Protein 3ADE (pdb70)

CATH classification: 2.120.10.80

Nearest PDB structures (foldseek):
  7xot-assembly1_A  TM=9.977E-01  e=2.681E-49  Homo sapiens
  7xm3-assembly1_A  TM=9.978E-01  e=4.044E-48  Homo sapiens
  8ehv-assembly2_B  TM=9.998E-01  e=3.286E-47  Homo sapiens
  6v7o-assembly2_B  TM=9.729E-01  e=7.820E-31  Homo sapiens
  6v7o-assembly1_A  TM=9.656E-01  e=3.829E-31  Homo sapiens

InterPro domains:
  IPR000210 BTB/POZ domain [PF00651] (67-178)
  IPR000210 BTB/POZ domain [PS50097] (77-149)
  IPR000210 BTB/POZ domain [SM00225] (77-179)
  IPR006652 Kelch repeat type 1 [PF01344] (319-359)
  IPR006652 Kelch repeat type 1 [PF01344] (361-410)
  IPR006652 Kelch repeat type 1 [PF01344] (412-456)
  IPR006652 Kelch repeat type 1 [PF01344] (459-504)
  IPR006652 Kelch repeat type 1 [PF01344] (507-551)
  IPR006652 Kelch repeat type 1 [PF01344] (554-598)
  IPR006652 Kelch repeat type 1 [SM00612] (327-372)
  IPR006652 Kelch repeat type 1 [SM00612] (373-423)
  IPR006652 Kelch repeat type 1 [SM00612] (424-470)
  IPR006652 Kelch repeat type 1 [SM00612] (471-517)
  IPR006652 Kelch repeat type 1 [SM00612] (518-564)
  IPR006652 Kelch repeat type 1 [SM00612] (565-611)
  IPR011333 SKP1/BTB/POZ domain superfamily [G3DSA:3.30.710.10] (45-180)
  IPR011333 SKP1/BTB/POZ domain superfamily [SSF54695] (53-177)
  IPR011705 BTB/Kelch-associated [PF07707] (184-285)
  IPR011705 BTB/Kelch-associated [SM00875] (184-286)
  IPR015915 Kelch-type beta-propeller [G3DSA:2.120.10.80] (309-624)

Solvent-accessible surface area: 12117 Å² total; per-residue (Å²): 107,138,1,0,1,0,5,0,0,8,72,200,81,2,14,22,61,0,6,1,11,21,39,98,101,35,55,45,82,149,23,30,65,8,126,65,46,4,0,10,10,13,17,12,36,19,81,33,51,4,11,1,0,0,0,38,29,13,31,117,148,32,90,86,30,21,29,33,0,14,13,0,49,1,115,70,54,115,36,63,98,34,30,63,8,79,34,29,0,10,29,13,3,16,6,41,9,97,32,35,0,9,0,0,0,0,9,80,59,118,108,40,16,32,29,0,1,54,5,13,32,168,142,68,77,25,95,108,31,21,77,9,104,31,150,0,16,6,9,7,15,7,38,23,125,157,30,0,11,0,3,1,0,42,42,32,111,90,71,18,46,21,0,0,0,6,57,39,146,159,65,56,17,128,90,28,52,64,6,91,26,60,2,1,8,15,2,14,11,30,10,136,69,14,1,6,0,0,0,0,18,43,37,155,62,8,20,34,27,1,0,83,6,38,35,134,87,100,69,20,72,98,21,21,72,2,180,73,75,0,0,10,14,3,24,17,44,18,153,30,67,1,16,0,2,0,1,23,42,38,160,62,40,16,44,11,1,0,8,2,30,29,139,64,61,68,21,59,80,56,28,174,4,94,43,12,1,2,12,11,4,17,6,20,2,84,86,24,135,138,46,54,1,8,5,9,97

B-factor: mean 28.73, std 10.57, range [0.95, 89.23]

Secondary structure (DSSP, 8-state):
-EEEEEE--EESEE---EEEEETTTTEEEEEPPPSS--BS-EEEEETTEEEEE--B--BTTB--B---EEEEETTTTEEEE-PPPSS--BT-EEEEETTEEEEE--EETTEEP--EEEEETTTTEEEEEPPPSS--BS-EEEEETTEEEEEEEE-SSSEEEEEEEEEGGGTEEEE----SS--BS-EEEEETTEEEEE--B-SSSB---EEEEETTTTEEEE-PPPSS--BS-EEEE-SS-EEEEEEE-SSSEEEEEEEEETTTTEEEEEEE-SS--BS-EEEEEE---/--TTT---

Structure (mmCIF, N/CA/C/O backbone):
data_3ADE
#
_entry.id   3ADE
#
_cell.length_a   102.962
_cell.length_b   102.962
_cell.length_c   55.746
_cell.angle_alpha   90.00
_cell.angle_beta   90.00
_cell.angle_gamma   120.00
#
_symmetry.space_group_name_H-M   'P 61'
#
loop_
_entity.id
_entity.type
_entity.pdbx_description
1 polymer 'Kelch-like ECH-associated protein 1'
2 polymer Sequestosome-1
3 non-polymer 'SULFATE ION'
4 water water
#
loop_
_atom_site.group_PDB
_atom_site.id
_atom_site.type_symbol
_atom_site.label_atom_id
_atom_site.label_alt_id
_atom_site.label_comp_id
_atom_site.label_asym_id
_atom_site.label_entity_id
_atom_site.label_seq_id
_atom_site.pdbx_PDB_ins_code
_atom_site.Cartn_x
_atom_site.Cartn_y
_atom_site.Cartn_z
_atom_site.occupancy
_atom_site.B_iso_or_equiv
_atom_site.auth_seq_id
_atom_site.auth_comp_id
_atom_site.auth_asym_id
_atom_site.auth_atom_id
_atom_site.pdbx_PDB_model_num
ATOM 1 N N . GLY A 1 18 ? 28.606 37.183 21.378 1.00 43.57 325 GLY A N 1
ATOM 2 C CA . GLY A 1 18 ? 29.585 37.301 20.254 1.00 44.17 325 GLY A CA 1
ATOM 3 C C . GLY A 1 18 ? 29.765 35.996 19.492 1.00 43.79 325 GLY A C 1
ATOM 4 O O . GLY A 1 18 ? 30.145 34.976 20.074 1.00 44.02 325 GLY A O 1
ATOM 5 N N . ARG A 1 19 ? 29.483 36.018 18.191 1.00 41.98 326 ARG A N 1
ATOM 6 C CA . ARG A 1 19 ? 29.615 34.822 17.362 1.00 38.97 326 ARG A CA 1
ATOM 7 C C . ARG A 1 19 ? 30.908 34.854 16.570 1.00 35.51 326 ARG A C 1
ATOM 8 O O . ARG A 1 19 ? 31.654 35.823 16.620 1.00 35.94 326 ARG A O 1
ATOM 16 N N . LEU A 1 20 ? 31.169 33.783 15.834 1.00 31.87 327 LEU A N 1
ATOM 17 C CA . LEU A 1 20 ? 32.393 33.685 15.040 1.00 28.60 327 LEU A CA 1
ATOM 18 C C . LEU A 1 20 ? 32.189 33.169 13.620 1.00 25.26 327 LEU A C 1
ATOM 19 O O . LEU A 1 20 ? 31.148 32.607 13.287 1.00 22.47 327 LEU A O 1
ATOM 24 N N . ILE A 1 21 ? 33.187 33.394 12.777 1.00 23.17 328 ILE A N 1
ATOM 25 C CA . ILE A 1 21 ? 33.124 32.915 11.407 1.00 22.81 328 ILE A CA 1
ATOM 26 C C . ILE A 1 21 ? 34.011 31.679 11.338 1.00 23.33 328 ILE A C 1
ATOM 27 O O . ILE A 1 21 ? 35.226 31.773 11.544 1.00 22.21 328 ILE A O 1
ATOM 32 N N . TYR A 1 22 ? 33.395 30.523 11.089 1.00 24.51 329 TYR A N 1
ATOM 33 C CA . TYR A 1 22 ? 34.132 29.268 10.987 1.00 24.40 329 TYR A CA 1
ATOM 34 C C . TYR A 1 22 ? 34.411 28.912 9.545 1.00 23.80 329 TYR A C 1
ATOM 35 O O . TYR A 1 22 ? 33.546 29.070 8.668 1.00 23.40 329 TYR A O 1
ATOM 44 N N . THR A 1 23 ? 35.622 28.414 9.323 1.00 22.41 330 THR A N 1
ATOM 45 C CA . THR A 1 23 ? 36.057 28.014 8.003 1.00 21.97 330 THR A CA 1
ATOM 46 C C . THR A 1 23 ? 36.581 26.584 8.111 1.00 19.76 330 THR A C 1
ATOM 47 O O . THR A 1 23 ? 37.558 26.320 8.817 1.00 18.95 330 THR A O 1
ATOM 51 N N . ALA A 1 24 ? 35.933 25.664 7.401 1.00 18.80 331 ALA A N 1
ATOM 52 C CA . ALA A 1 24 ? 36.311 24.261 7.478 1.00 17.95 331 ALA A CA 1
ATOM 53 C C . ALA A 1 24 ? 36.865 23.742 6.164 1.00 19.15 331 ALA A C 1
ATOM 54 O O . ALA A 1 24 ? 36.347 24.056 5.095 1.00 18.52 331 ALA A O 1
ATOM 56 N N . GLY A 1 25 ? 37.937 22.954 6.252 1.00 18.92 332 GLY A N 1
ATOM 57 C CA . GLY A 1 25 ? 38.555 22.358 5.076 1.00 17.17 332 GLY A CA 1
ATOM 58 C C . GLY A 1 25 ? 39.127 23.338 4.075 1.00 17.84 332 GLY A C 1
ATOM 59 O O . GLY A 1 25 ? 39.628 24.404 4.435 1.00 17.15 332 GLY A O 1
ATOM 60 N N . GLY A 1 26 ? 39.061 22.970 2.803 1.00 18.98 333 GLY A N 1
ATOM 61 C CA . GLY A 1 26 ? 39.590 23.835 1.773 1.00 21.06 333 GLY A CA 1
ATOM 62 C C . GLY A 1 26 ? 40.684 23.161 0.966 1.00 23.77 333 GLY A C 1
ATOM 63 O O . GLY A 1 26 ? 40.997 21.980 1.155 1.00 22.27 333 GLY A O 1
ATOM 64 N N . TYR A 1 27 ? 41.294 23.920 0.069 1.00 25.84 334 TYR A N 1
ATOM 65 C CA . TYR A 1 27 ? 42.315 23.347 -0.777 1.00 29.16 334 TYR A CA 1
ATOM 66 C C . TYR A 1 27 ? 43.508 24.245 -1.044 1.00 31.75 334 TYR A C 1
ATOM 67 O O . TYR A 1 27 ? 43.392 25.400 -1.449 1.00 33.43 334 TYR A O 1
ATOM 76 N N . PHE A 1 28 ? 44.675 23.698 -0.784 1.00 32.11 335 PHE A N 1
ATOM 77 C CA . PHE A 1 28 ? 45.920 24.376 -1.078 1.00 32.87 335 PHE A CA 1
ATOM 78 C C . PHE A 1 28 ? 46.907 23.232 -1.175 1.00 33.35 335 PHE A C 1
ATOM 79 O O . PHE A 1 28 ? 47.275 22.611 -0.208 1.00 34.35 335 PHE A O 1
ATOM 87 N N . ARG A 1 29 ? 47.320 22.955 -2.390 1.00 32.59 336 ARG A N 1
ATOM 88 C CA . ARG A 1 29 ? 48.223 21.871 -2.714 1.00 33.07 336 ARG A CA 1
ATOM 89 C C . ARG A 1 29 ? 47.542 20.492 -2.599 1.00 31.78 336 ARG A C 1
ATOM 90 O O . ARG A 1 29 ? 47.876 19.579 -3.288 1.00 29.06 336 ARG A O 1
ATOM 98 N N . GLN A 1 30 ? 46.562 20.364 -1.724 1.00 30.72 337 GLN A N 1
ATOM 99 C CA . GLN A 1 30 ? 45.793 19.136 -1.516 1.00 27.88 337 GLN A CA 1
ATOM 100 C C . GLN A 1 30 ? 44.647 19.510 -0.591 1.00 25.62 337 GLN A C 1
ATOM 101 O O . GLN A 1 30 ? 44.709 20.552 0.042 1.00 26.97 337 GLN A O 1
ATOM 107 N N . SER A 1 31 ? 43.591 18.702 -0.531 1.00 21.94 338 SER A N 1
ATOM 108 C CA . SER A 1 31 ? 42.477 19.013 0.362 1.00 19.66 338 SER A CA 1
ATOM 109 C C . SER A 1 31 ? 42.987 19.109 1.805 1.00 20.29 338 SER A C 1
ATOM 110 O O . SER A 1 31 ? 43.814 18.303 2.237 1.00 20.80 338 SER A O 1
ATOM 113 N N . LEU A 1 32 ? 42.496 20.102 2.542 1.00 19.29 339 LEU A N 1
ATOM 114 C CA . LEU A 1 32 ? 42.919 20.334 3.916 1.00 17.59 339 LEU A CA 1
ATOM 115 C C . LEU A 1 32 ? 41.816 19.976 4.909 1.00 18.27 339 LEU A C 1
ATOM 116 O O . LEU A 1 32 ? 40.633 19.966 4.561 1.00 17.52 339 LEU A O 1
ATOM 121 N N . SER A 1 33 ? 42.200 19.681 6.148 1.00 18.35 340 SER A N 1
ATOM 122 C CA . SER A 1 33 ? 41.213 19.340 7.162 1.00 19.17 340 SER A CA 1
ATOM 123 C C . SER A 1 33 ? 41.183 20.391 8.261 1.00 18.74 340 SER A C 1
ATOM 124 O O . SER A 1 33 ? 40.758 20.119 9.381 1.00 18.84 340 SER A O 1
ATOM 127 N N . TYR A 1 34 ? 41.628 21.597 7.928 1.00 20.24 341 TYR A N 1
ATOM 128 C CA . TYR A 1 34 ? 41.667 22.707 8.879 1.00 21.46 341 TYR A CA 1
ATOM 129 C C . TYR A 1 34 ? 40.296 23.204 9.304 1.00 22.13 341 TYR A C 1
ATOM 130 O O . TYR A 1 34 ? 39.370 23.309 8.498 1.00 22.71 341 TYR A O 1
ATOM 139 N N . LEU A 1 35 ? 40.177 23.523 10.579 1.00 23.48 342 LEU A N 1
ATOM 140 C CA . LEU A 1 35 ? 38.958 24.112 11.086 1.00 25.06 342 LEU A CA 1
ATOM 141 C C . LEU A 1 35 ? 39.482 25.340 11.805 1.00 27.65 342 LEU A C 1
ATOM 142 O O . LEU A 1 35 ? 40.057 25.239 12.890 1.00 29.11 342 LEU A O 1
ATOM 147 N N . GLU A 1 36 ? 39.326 26.497 11.178 1.00 28.36 343 GLU A N 1
ATOM 148 C CA . GLU A 1 36 ? 39.787 27.727 11.781 1.00 29.14 343 GLU A CA 1
ATOM 149 C C . GLU A 1 36 ? 38.615 28.665 11.948 1.00 28.11 343 GLU A C 1
ATOM 150 O O . GLU A 1 36 ? 37.644 28.592 11.203 1.00 26.55 343 GLU A O 1
ATOM 156 N N . ALA A 1 37 ? 38.696 29.529 12.953 1.00 29.29 344 ALA A N 1
ATOM 157 C CA . ALA A 1 37 ? 37.623 30.478 13.227 1.00 30.21 344 ALA A CA 1
ATOM 158 C C . ALA A 1 37 ? 38.154 31.898 13.361 1.00 30.66 344 ALA A C 1
ATOM 159 O O . ALA A 1 37 ? 39.217 32.125 13.941 1.00 30.86 344 ALA A O 1
ATOM 161 N N . TYR A 1 38 ? 37.403 32.850 12.818 1.00 31.49 345 TYR A N 1
ATOM 162 C CA . TYR A 1 38 ? 37.776 34.254 12.867 1.00 31.88 345 TYR A CA 1
ATOM 163 C C . TYR A 1 38 ? 36.789 35.031 13.720 1.00 32.01 345 TYR A C 1
ATOM 164 O O . TYR A 1 38 ? 35.578 34.814 13.639 1.00 32.15 345 TYR A O 1
ATOM 173 N N . ASN A 1 39 ? 37.308 35.938 14.541 1.00 32.39 346 ASN A N 1
ATOM 174 C CA . ASN A 1 39 ? 36.461 36.757 15.401 1.00 32.09 346 ASN A CA 1
ATOM 175 C C . ASN A 1 39 ? 36.514 38.191 14.904 1.00 32.02 346 ASN A C 1
ATOM 176 O O . ASN A 1 39 ? 37.527 38.869 15.041 1.00 32.51 346 ASN A O 1
ATOM 181 N N . PRO A 1 40 ? 35.419 38.671 14.310 1.00 33.19 347 PRO A N 1
ATOM 182 C CA . PRO A 1 40 ? 35.373 40.043 13.793 1.00 33.35 347 PRO A CA 1
ATOM 183 C C . PRO A 1 40 ? 35.570 41.102 14.878 1.00 33.46 347 PRO A C 1
ATOM 184 O O . PRO A 1 40 ? 35.934 42.240 14.585 1.00 33.30 347 PRO A O 1
ATOM 188 N N . SER A 1 41 ? 35.338 40.717 16.128 1.00 33.43 348 SER A N 1
ATOM 189 C CA . SER A 1 41 ? 35.471 41.637 17.249 1.00 34.38 348 SER A CA 1
ATOM 190 C C . SER A 1 41 ? 36.897 42.033 17.584 1.00 35.38 348 SER A C 1
ATOM 191 O O . SER A 1 41 ? 37.144 43.177 17.958 1.00 36.29 348 SER A O 1
ATOM 194 N N . ASN A 1 42 ? 37.837 41.100 17.469 1.00 35.63 349 ASN A N 1
ATOM 195 C CA . ASN A 1 42 ? 39.227 41.414 17.781 1.00 35.76 349 ASN A CA 1
ATOM 196 C C . ASN A 1 42 ? 40.190 41.046 16.659 1.00 36.35 349 ASN A C 1
ATOM 197 O O . ASN A 1 42 ? 41.409 41.175 16.803 1.00 35.72 349 ASN A O 1
ATOM 202 N N . GLY A 1 43 ? 39.633 40.591 15.542 1.00 36.80 350 GLY A N 1
ATOM 203 C CA . GLY A 1 43 ? 40.441 40.231 14.390 1.00 37.55 350 GLY A CA 1
ATOM 204 C C . GLY A 1 43 ? 41.390 39.058 14.556 1.00 38.30 350 GLY A C 1
ATOM 205 O O . GLY A 1 43 ? 42.311 38.892 13.752 1.00 37.51 350 GLY A O 1
ATOM 206 N N . SER A 1 44 ? 41.177 38.233 15.579 1.00 38.68 351 SER A N 1
ATOM 207 C CA . SER A 1 44 ? 42.053 37.082 15.804 1.00 38.71 351 SER A CA 1
ATOM 208 C C . SER A 1 44 ? 41.470 35.800 15.222 1.00 37.65 351 SER A C 1
ATOM 209 O O . SER A 1 44 ? 40.279 35.728 14.911 1.00 37.15 351 SER A O 1
ATOM 212 N N . TRP A 1 45 ? 42.326 34.793 15.072 1.00 36.07 352 TRP A N 1
ATOM 213 C CA . TRP A 1 45 ? 41.914 33.498 14.544 1.00 34.48 352 TRP A CA 1
ATOM 214 C C . TRP A 1 45 ? 42.162 32.400 15.571 1.00 35.08 352 TRP A C 1
ATOM 215 O O . TRP A 1 45 ? 42.953 32.566 16.501 1.00 35.88 352 TRP A O 1
ATOM 226 N N . LEU A 1 46 ? 41.485 31.275 15.392 1.00 34.65 353 LEU A N 1
ATOM 227 C CA . LEU A 1 46 ? 41.641 30.147 16.290 1.00 34.10 353 LEU A CA 1
ATOM 228 C C . LEU A 1 46 ? 41.623 28.869 15.491 1.00 33.11 353 LEU A C 1
ATOM 229 O O . LEU A 1 46 ? 40.764 28.689 14.633 1.00 32.15 353 LEU A O 1
ATOM 234 N N . ARG A 1 47 ? 42.579 27.986 15.755 1.00 33.28 354 ARG A N 1
ATOM 235 C CA . ARG A 1 47 ? 42.592 26.706 15.070 1.00 33.52 354 ARG A CA 1
ATOM 236 C C . ARG A 1 47 ? 41.869 25.734 15.987 1.00 31.75 354 ARG A C 1
ATOM 237 O O . ARG A 1 47 ? 42.109 25.703 17.194 1.00 30.77 354 ARG A O 1
ATOM 245 N N . LEU A 1 48 ? 40.958 24.960 15.414 1.00 31.21 355 LEU A N 1
ATOM 246 C CA . LEU A 1 48 ? 40.192 24.000 16.186 1.00 29.88 355 LEU A CA 1
ATOM 247 C C . LEU A 1 48 ? 40.400 22.573 15.680 1.00 29.08 355 LEU A C 1
ATOM 248 O O . LEU A 1 48 ? 41.174 22.331 14.743 1.00 29.38 355 LEU A O 1
ATOM 253 N N . ALA A 1 49 ? 39.713 21.634 16.321 1.00 26.66 356 ALA A N 1
ATOM 254 C CA . ALA A 1 49 ? 39.799 20.231 15.967 1.00 24.54 356 ALA A CA 1
ATOM 255 C C . ALA A 1 49 ? 39.690 20.059 14.462 1.00 24.84 356 ALA A C 1
ATOM 256 O O . ALA A 1 49 ? 38.721 20.499 13.851 1.00 23.21 356 ALA A O 1
ATOM 258 N N . ASP A 1 50 ? 40.686 19.419 13.862 1.00 27.20 357 ASP A N 1
ATOM 259 C CA . ASP A 1 50 ? 40.659 19.209 12.422 1.00 30.08 357 ASP A CA 1
ATOM 260 C C . ASP A 1 50 ? 39.551 18.250 12.024 1.00 30.54 357 ASP A C 1
ATOM 261 O O . ASP A 1 50 ? 39.017 17.508 12.850 1.00 29.86 357 ASP A O 1
ATOM 266 N N . LEU A 1 51 ? 39.196 18.291 10.749 1.00 31.50 358 LEU A N 1
ATOM 267 C CA . LEU A 1 51 ? 38.178 17.412 10.220 1.00 32.58 358 LEU A CA 1
ATOM 268 C C . LEU A 1 51 ? 38.753 16.003 10.226 1.00 34.31 358 LEU A C 1
ATOM 269 O O . LEU A 1 51 ? 39.949 15.806 9.990 1.00 35.89 358 LEU A O 1
ATOM 274 N N . GLN A 1 52 ? 37.899 15.026 10.506 1.00 34.55 359 GLN A N 1
ATOM 275 C CA . GLN A 1 52 ? 38.300 13.626 10.527 1.00 32.96 359 GLN A CA 1
ATOM 276 C C . GLN A 1 52 ? 38.936 13.261 9.174 1.00 30.39 359 GLN A C 1
ATOM 277 O O . GLN A 1 52 ? 39.952 12.577 9.120 1.00 30.48 359 GLN A O 1
ATOM 283 N N . VAL A 1 53 ? 38.339 13.744 8.088 1.00 28.02 360 VAL A N 1
ATOM 284 C CA . VAL A 1 53 ? 38.833 13.476 6.738 1.00 25.01 360 VAL A CA 1
ATOM 285 C C . VAL A 1 53 ? 38.978 14.768 5.949 1.00 24.13 360 VAL A C 1
ATOM 286 O O . VAL A 1 53 ? 38.081 15.614 5.967 1.00 23.66 360 VAL A O 1
ATOM 290 N N . PRO A 1 54 ? 40.107 14.937 5.237 1.00 23.92 361 PRO A N 1
ATOM 291 C CA . PRO A 1 54 ? 40.351 16.144 4.437 1.00 23.69 361 PRO A CA 1
ATOM 292 C C . PRO A 1 54 ? 39.295 16.305 3.346 1.00 24.01 361 PRO A C 1
ATOM 293 O O . PRO A 1 54 ? 38.840 15.322 2.757 1.00 24.65 361 PRO A O 1
ATOM 297 N N . ARG A 1 55 ? 38.903 17.541 3.072 1.00 23.98 362 ARG A N 1
ATOM 298 C CA . ARG A 1 55 ? 37.910 17.771 2.039 1.00 23.65 362 ARG A CA 1
ATOM 299 C C . ARG A 1 55 ? 37.804 19.219 1.596 1.00 22.41 362 ARG A C 1
ATOM 300 O O . ARG A 1 55 ? 38.060 20.152 2.353 1.00 22.35 362 ARG A O 1
ATOM 308 N N . SER A 1 56 ? 37.454 19.382 0.332 1.00 22.18 363 SER A N 1
ATOM 309 C CA . SER A 1 56 ? 37.274 20.688 -0.267 1.00 22.38 363 SER A CA 1
ATOM 310 C C . SER A 1 56 ? 36.019 20.587 -1.119 1.00 21.94 363 SER A C 1
ATOM 311 O O . SER A 1 56 ? 35.504 19.488 -1.350 1.00 20.04 363 SER A O 1
ATOM 314 N N . GLY A 1 57 ? 35.517 21.730 -1.569 1.00 21.84 364 GLY A N 1
ATOM 315 C CA . GLY A 1 57 ? 34.320 21.714 -2.382 1.00 22.08 364 GLY A CA 1
ATOM 316 C C . GLY A 1 57 ? 33.136 21.341 -1.524 1.00 22.12 364 GLY A C 1
ATOM 317 O O . GLY A 1 57 ? 32.069 20.993 -2.033 1.00 23.26 364 GLY A O 1
ATOM 318 N N . LEU A 1 58 ? 33.330 21.408 -0.211 1.00 21.99 365 LEU A N 1
ATOM 319 C CA . LEU A 1 58 ? 32.268 21.090 0.740 1.00 20.71 365 LEU A CA 1
ATOM 320 C C . LEU A 1 58 ? 31.495 22.358 1.060 1.00 21.46 365 LEU A C 1
ATOM 321 O O . LEU A 1 58 ? 31.872 23.460 0.657 1.00 20.88 365 LEU A O 1
ATOM 326 N N . ALA A 1 59 ? 30.412 22.191 1.802 1.00 22.71 366 ALA A N 1
ATOM 327 C CA . ALA A 1 59 ? 29.583 23.309 2.211 1.00 23.23 366 ALA A CA 1
ATOM 328 C C . ALA A 1 59 ? 29.374 23.208 3.717 1.00 25.30 366 ALA A C 1
ATOM 329 O O . ALA A 1 59 ? 29.304 22.111 4.279 1.00 25.31 366 ALA A O 1
ATOM 331 N N . GLY A 1 60 ? 29.296 24.360 4.370 1.00 27.13 367 GLY A N 1
ATOM 332 C CA . GLY A 1 60 ? 29.074 24.377 5.801 1.00 26.40 367 GLY A CA 1
ATOM 333 C C . GLY A 1 60 ? 27.732 25.023 6.084 1.00 26.19 367 GLY A C 1
ATOM 334 O O . GLY A 1 60 ? 27.127 25.632 5.197 1.00 26.36 367 GLY A O 1
ATOM 335 N N . CYS A 1 61 ? 27.253 24.869 7.311 1.00 25.14 368 CYS A N 1
ATOM 336 C CA . CYS A 1 61 ? 25.993 25.470 7.720 1.00 24.81 368 CYS A CA 1
ATOM 337 C C . CYS A 1 61 ? 25.808 25.230 9.205 1.00 24.29 368 CYS A C 1
ATOM 338 O O . CYS A 1 61 ? 26.438 24.343 9.784 1.00 22.46 368 CYS A O 1
ATOM 341 N N . VAL A 1 62 ? 24.945 26.025 9.821 1.00 23.88 369 VAL A N 1
ATOM 342 C CA . VAL A 1 62 ? 24.710 25.886 11.240 1.00 25.45 369 VAL A CA 1
ATOM 343 C C . VAL A 1 62 ? 23.258 25.592 11.554 1.00 26.55 369 VAL A C 1
ATOM 344 O O . VAL A 1 62 ? 22.358 26.198 10.980 1.00 27.43 369 VAL A O 1
ATOM 348 N N . VAL A 1 63 ? 23.037 24.643 12.458 1.00 27.61 370 VAL A N 1
ATOM 349 C CA . VAL A 1 63 ? 21.688 24.282 12.881 1.00 29.38 370 VAL A CA 1
ATOM 350 C C . VAL A 1 63 ? 21.684 24.020 14.383 1.00 30.58 370 VAL A C 1
ATOM 351 O O . VAL A 1 63 ? 22.479 23.216 14.885 1.00 31.46 370 VAL A O 1
ATOM 355 N N . GLY A 1 64 ? 20.791 24.700 15.097 1.00 30.12 371 GLY A N 1
ATOM 356 C CA . GLY A 1 64 ? 20.717 24.515 16.534 1.00 28.84 371 GLY A CA 1
ATOM 357 C C . GLY A 1 64 ? 22.070 24.697 17.193 1.00 28.86 371 GLY A C 1
ATOM 358 O O . GLY A 1 64 ? 22.433 23.939 18.094 1.00 26.80 371 GLY A O 1
ATOM 359 N N . GLY A 1 65 ? 22.821 25.693 16.722 1.00 29.31 372 GLY A N 1
ATOM 360 C CA . GLY A 1 65 ? 24.127 25.989 17.284 1.00 29.17 372 GLY A CA 1
ATOM 361 C C . GLY A 1 65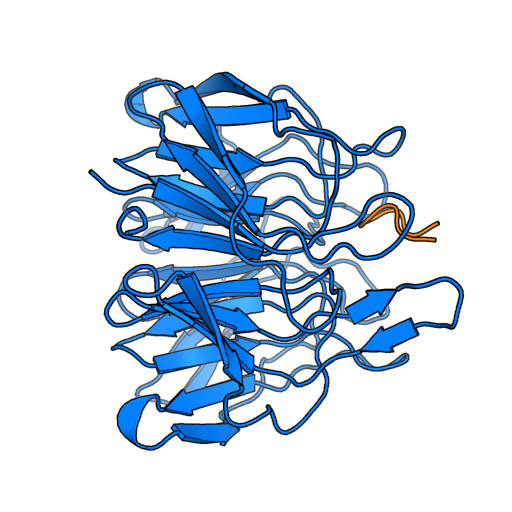 ? 25.274 25.097 16.844 1.00 29.90 372 GLY A C 1
ATOM 362 O O . GLY A 1 65 ? 26.436 25.422 17.095 1.00 30.85 372 GLY A O 1
ATOM 363 N N . LEU A 1 66 ? 24.972 23.978 16.193 1.00 28.36 373 LEU A N 1
ATOM 364 C CA . LEU A 1 66 ? 26.022 23.072 15.737 1.00 27.10 373 LEU A CA 1
ATOM 365 C C . LEU A 1 66 ? 26.475 23.341 14.302 1.00 26.33 373 LEU A C 1
ATOM 366 O O . LEU A 1 66 ? 25.684 23.761 13.453 1.00 25.47 373 LEU A O 1
ATOM 371 N N . LEU A 1 67 ? 27.753 23.086 14.040 1.00 25.61 374 LEU A N 1
ATOM 372 C CA . LEU A 1 67 ? 28.329 23.286 12.714 1.00 25.47 374 LEU A CA 1
ATOM 373 C C . LEU A 1 67 ? 28.326 21.989 11.905 1.00 25.39 374 LEU A C 1
ATOM 374 O O . LEU A 1 67 ? 28.708 20.939 12.407 1.00 25.42 374 LEU A O 1
ATOM 379 N N . TYR A 1 68 ? 27.901 22.065 10.650 1.00 26.34 375 TYR A N 1
ATOM 380 C CA . TYR A 1 68 ? 27.859 20.879 9.796 1.00 27.72 375 TYR A CA 1
ATOM 381 C C . TYR A 1 68 ? 28.724 21.012 8.550 1.00 26.94 375 TYR A C 1
ATOM 382 O O . TYR A 1 68 ? 28.638 22.001 7.824 1.00 28.00 375 TYR A O 1
ATOM 391 N N . ALA A 1 69 ? 29.561 20.012 8.312 1.00 25.93 376 ALA A N 1
ATOM 392 C CA . ALA A 1 69 ? 30.408 19.991 7.132 1.00 25.43 376 ALA A CA 1
ATOM 393 C C . ALA A 1 69 ? 29.730 18.974 6.211 1.00 25.31 376 ALA A C 1
ATOM 394 O O . ALA A 1 69 ? 29.579 17.810 6.581 1.00 25.17 376 ALA A O 1
ATOM 396 N N . VAL A 1 70 ? 29.313 19.412 5.023 1.00 24.80 377 VAL A N 1
ATOM 397 C CA . VAL A 1 70 ? 28.611 18.528 4.091 1.00 23.94 377 VAL A CA 1
ATOM 398 C C . VAL A 1 70 ? 29.322 18.292 2.775 1.00 22.85 377 VAL A C 1
ATOM 399 O O . VAL A 1 70 ? 29.824 19.228 2.159 1.00 25.02 377 VAL A O 1
ATOM 403 N N . GLY A 1 71 ? 29.335 17.037 2.342 1.00 21.43 378 GLY A N 1
ATOM 404 C CA . GLY A 1 71 ? 29.963 16.671 1.084 1.00 19.40 378 GLY A CA 1
ATOM 405 C C . GLY A 1 71 ? 31.381 17.153 0.834 1.00 19.85 378 GLY A C 1
ATOM 406 O O . GLY A 1 71 ? 32.219 17.231 1.746 1.00 18.41 378 GLY A O 1
ATOM 407 N N . GLY A 1 72 ? 31.641 17.481 -0.431 1.00 20.42 379 GLY A N 1
ATOM 408 C CA . GLY A 1 72 ? 32.952 17.944 -0.844 1.00 20.38 379 GLY A CA 1
ATOM 409 C C . GLY A 1 72 ? 33.745 16.806 -1.459 1.00 21.00 379 GLY A C 1
ATOM 410 O O . GLY A 1 72 ? 33.177 15.826 -1.946 1.00 20.42 379 GLY A O 1
ATOM 411 N N . ARG A 1 73 ? 35.064 16.923 -1.431 1.00 21.50 380 ARG A N 1
ATOM 412 C CA . ARG A 1 73 ? 35.919 15.887 -1.991 1.00 22.19 380 ARG A CA 1
ATOM 413 C C . ARG A 1 73 ? 37.307 15.922 -1.376 1.00 21.99 380 ARG A C 1
ATOM 414 O O . ARG A 1 73 ? 37.791 16.976 -0.972 1.00 23.11 380 ARG A O 1
ATOM 422 N N . ASN A 1 74 ? 37.950 14.766 -1.298 1.00 21.74 381 ASN A N 1
ATOM 423 C CA . ASN A 1 74 ? 39.296 14.717 -0.760 1.00 22.77 381 ASN A CA 1
ATOM 424 C C . ASN A 1 74 ? 40.270 14.542 -1.926 1.00 23.97 381 ASN A C 1
ATOM 425 O O . ASN A 1 74 ? 40.552 13.428 -2.352 1.00 24.55 381 ASN A O 1
ATOM 430 N N . ASN A 1 75 ? 40.752 15.666 -2.448 1.00 25.29 382 ASN A N 1
ATOM 431 C CA . ASN A 1 75 ? 41.688 15.695 -3.566 1.00 26.74 382 ASN A CA 1
ATOM 432 C C . ASN A 1 75 ? 43.108 15.586 -3.029 1.00 28.39 382 ASN A C 1
ATOM 433 O O . ASN A 1 75 ? 43.773 16.593 -2.813 1.00 26.62 382 ASN A O 1
ATOM 438 N N . SER A 1 76 ? 43.573 14.361 -2.829 1.00 32.69 383 SER A N 1
ATOM 439 C CA . SER A 1 76 ? 44.909 14.127 -2.286 1.00 37.01 383 SER A CA 1
ATOM 440 C C . SER A 1 76 ? 45.852 13.456 -3.278 1.00 39.76 383 SER A C 1
ATOM 441 O O . SER A 1 76 ? 45.477 13.177 -4.419 1.00 40.59 383 SER A O 1
ATOM 444 N N . PRO A 1 77 ? 47.106 13.210 -2.857 1.00 42.16 384 PRO A N 1
ATOM 445 C CA . PRO A 1 77 ? 48.084 12.555 -3.732 1.00 44.22 384 PRO A CA 1
ATOM 446 C C . PRO A 1 77 ? 47.686 11.092 -3.957 1.00 46.09 384 PRO A C 1
ATOM 447 O O . PRO A 1 77 ? 47.906 10.525 -5.029 1.00 45.86 384 PRO A O 1
ATOM 451 N N . ASP A 1 78 ? 47.087 10.492 -2.936 1.00 48.05 385 ASP A N 1
ATOM 452 C CA . ASP A 1 78 ? 46.639 9.112 -3.026 1.00 50.84 385 ASP A CA 1
ATOM 453 C C . ASP A 1 78 ? 45.360 8.991 -3.862 1.00 50.25 385 ASP A C 1
ATOM 454 O O . ASP A 1 78 ? 44.833 7.890 -4.032 1.00 50.49 385 ASP A O 1
ATOM 459 N N . GLY A 1 79 ? 44.860 10.125 -4.362 1.00 49.20 386 GLY A N 1
ATOM 460 C CA . GLY A 1 79 ? 43.667 10.126 -5.203 1.00 47.10 386 GLY A CA 1
ATOM 461 C C . GLY A 1 79 ? 42.400 10.854 -4.757 1.00 45.28 386 GLY A C 1
ATOM 462 O O . GLY A 1 79 ? 42.171 11.040 -3.560 1.00 44.99 386 GLY A O 1
ATOM 463 N N . ASN A 1 80 ? 41.580 11.252 -5.739 1.00 43.06 387 ASN A N 1
ATOM 464 C CA . ASN A 1 80 ? 40.299 11.940 -5.516 1.00 40.46 387 ASN A CA 1
ATOM 465 C C . ASN A 1 80 ? 39.250 10.981 -4.956 1.00 37.96 387 ASN A C 1
ATOM 466 O O . ASN A 1 80 ? 39.185 9.823 -5.363 1.00 38.62 387 ASN A O 1
ATOM 471 N N . THR A 1 81 ? 38.422 11.473 -4.037 1.00 34.09 388 THR A N 1
ATOM 472 C CA . THR A 1 81 ? 37.370 10.666 -3.428 1.00 30.58 388 THR A CA 1
ATOM 473 C C . THR A 1 81 ? 36.234 11.592 -3.040 1.00 28.92 388 THR A C 1
ATOM 474 O O . THR A 1 81 ? 36.277 12.219 -1.984 1.00 28.87 388 THR A O 1
ATOM 478 N N . ASP A 1 82 ? 35.222 11.690 -3.890 1.00 27.47 389 ASP A N 1
ATOM 479 C CA . ASP A 1 82 ? 34.090 12.550 -3.587 1.00 26.38 389 ASP A CA 1
ATOM 480 C C . ASP A 1 82 ? 33.424 12.014 -2.329 1.00 23.98 389 ASP A C 1
ATOM 481 O O . ASP A 1 82 ? 33.321 10.806 -2.143 1.00 22.32 389 ASP A O 1
ATOM 486 N N . SER A 1 83 ? 32.981 12.924 -1.470 1.00 22.40 390 SER A N 1
ATOM 487 C CA . SER A 1 83 ? 32.363 12.558 -0.204 1.00 22.20 390 SER A CA 1
ATOM 488 C C . SER A 1 83 ? 30.857 12.725 -0.103 1.00 22.97 390 SER A C 1
ATOM 489 O O . SER A 1 83 ? 30.286 13.704 -0.600 1.00 23.13 390 SER A O 1
ATOM 492 N N . SER A 1 84 ? 30.224 11.764 0.566 1.00 22.15 391 SER A N 1
ATOM 493 C CA . SER A 1 84 ? 28.783 11.797 0.800 1.00 22.98 391 SER A CA 1
ATOM 494 C C . SER A 1 84 ? 28.589 11.907 2.313 1.00 23.23 391 SER A C 1
ATOM 495 O O . SER A 1 84 ? 27.509 11.658 2.846 1.00 23.84 391 SER A O 1
ATOM 498 N N . ALA A 1 85 ? 29.654 12.302 2.994 1.00 23.48 392 ALA A N 1
ATOM 499 C CA . ALA A 1 85 ? 29.635 12.423 4.436 1.00 24.18 392 ALA A CA 1
ATOM 500 C C . ALA A 1 85 ? 29.078 13.731 4.960 1.00 25.59 392 ALA A C 1
ATOM 501 O O . ALA A 1 85 ? 29.142 14.776 4.310 1.00 25.20 392 ALA A O 1
ATOM 503 N N . LEU A 1 86 ? 28.519 13.637 6.159 1.00 26.86 393 LEU A N 1
ATOM 504 C CA . LEU A 1 86 ? 27.967 14.767 6.876 1.00 27.86 393 LEU A CA 1
ATOM 505 C C . LEU A 1 86 ? 28.543 14.629 8.277 1.00 28.72 393 LEU A C 1
ATOM 506 O O . LEU A 1 86 ? 28.381 13.592 8.922 1.00 28.31 393 LEU A O 1
ATOM 511 N N . ASP A 1 87 ? 29.222 15.665 8.744 1.00 29.69 394 ASP A N 1
ATOM 512 C CA . ASP A 1 87 ? 29.815 15.612 10.061 1.00 31.97 394 ASP A CA 1
ATOM 513 C C . ASP A 1 87 ? 29.462 16.836 10.871 1.00 32.43 394 ASP A C 1
ATOM 514 O O . ASP A 1 87 ? 29.399 17.943 10.346 1.00 32.19 394 ASP A O 1
ATOM 519 N N . CYS A 1 88 ? 29.227 16.621 12.159 1.00 34.12 395 CYS A N 1
ATOM 520 C CA . CYS A 1 88 ? 28.841 17.695 13.059 1.00 35.66 395 CYS A CA 1
ATOM 521 C C . CYS A 1 88 ? 29.963 18.099 14.009 1.00 34.84 395 CYS A C 1
ATOM 522 O O . CYS A 1 88 ? 30.678 17.243 14.533 1.00 35.18 395 CYS A O 1
ATOM 525 N N . TYR A 1 89 ? 30.111 19.408 14.217 1.00 33.76 396 TYR A N 1
ATOM 526 C CA . TYR A 1 89 ? 31.132 19.959 15.109 1.00 32.64 396 TYR A CA 1
ATOM 527 C C . TYR A 1 89 ? 30.476 20.726 16.250 1.00 33.24 396 TYR A C 1
ATOM 528 O O . TYR A 1 89 ? 29.726 21.675 16.018 1.00 33.34 396 TYR A O 1
ATOM 537 N N . ASN A 1 90 ? 30.779 20.328 17.481 1.00 33.68 397 ASN A N 1
ATOM 538 C CA . ASN A 1 90 ? 30.195 20.977 18.648 1.00 35.65 397 ASN A CA 1
ATOM 539 C C . ASN A 1 90 ? 31.157 21.936 19.341 1.00 36.85 397 ASN A C 1
ATOM 540 O O . ASN A 1 90 ? 32.115 21.509 19.978 1.00 36.12 397 ASN A O 1
ATOM 545 N N . PRO A 1 91 ? 30.898 23.248 19.238 1.00 38.21 398 PRO A N 1
ATOM 546 C CA . PRO A 1 91 ? 31.731 24.286 19.852 1.00 39.65 398 PRO A CA 1
ATOM 547 C C . PRO A 1 91 ? 31.920 24.052 21.354 1.00 41.58 398 PRO A C 1
ATOM 548 O O . PRO A 1 91 ? 32.926 24.448 21.938 1.00 41.72 398 PRO A O 1
ATOM 552 N N . MET A 1 92 ? 30.934 23.414 21.975 1.00 43.77 399 MET A N 1
ATOM 553 C CA . MET A 1 92 ? 30.985 23.121 23.401 1.00 44.78 399 MET A CA 1
ATOM 554 C C . MET A 1 92 ? 32.109 22.153 23.755 1.00 43.72 399 MET A C 1
ATOM 555 O O . MET A 1 92 ? 32.753 22.303 24.794 1.00 44.72 399 MET A O 1
ATOM 560 N N . THR A 1 93 ? 32.345 21.161 22.898 1.00 41.14 400 THR A N 1
ATOM 561 C CA . THR A 1 93 ? 33.383 20.168 23.160 1.00 39.31 400 THR A CA 1
ATOM 562 C C . THR A 1 93 ? 34.569 20.241 22.200 1.00 38.36 400 THR A C 1
ATOM 563 O O . THR A 1 93 ? 35.634 19.681 22.470 1.00 38.32 400 THR A O 1
ATOM 567 N N . ASN A 1 94 ? 34.385 20.932 21.083 1.00 37.17 401 ASN A N 1
ATOM 568 C CA . ASN A 1 94 ? 35.440 21.051 20.087 1.00 34.76 401 ASN A CA 1
ATOM 569 C C . ASN A 1 94 ? 35.783 19.662 19.557 1.00 33.19 401 ASN A C 1
ATOM 570 O O . ASN A 1 94 ? 36.942 19.266 19.532 1.00 32.43 401 ASN A O 1
ATOM 575 N N . GLN A 1 95 ? 34.754 18.928 19.143 1.00 32.62 402 GLN A N 1
ATOM 576 C CA . GLN A 1 95 ? 34.918 17.583 18.606 1.00 34.05 402 GLN A CA 1
ATOM 577 C C . GLN A 1 95 ? 33.975 17.338 17.433 1.00 33.07 402 GLN A C 1
ATOM 578 O O . GLN A 1 95 ? 32.847 17.833 17.422 1.00 33.46 402 GLN A O 1
ATOM 584 N N . TRP A 1 96 ? 34.436 16.573 16.447 1.00 31.07 403 TRP A N 1
ATOM 585 C CA . TRP A 1 96 ? 33.604 16.256 15.288 1.00 29.15 403 TRP A CA 1
ATOM 586 C C . TRP A 1 96 ? 32.949 14.890 15.443 1.00 29.70 403 TRP A C 1
ATOM 587 O O . TRP A 1 96 ? 33.609 13.915 15.800 1.00 30.45 403 TRP A O 1
ATOM 598 N N . SER A 1 97 ? 31.652 14.822 15.165 1.00 30.49 404 SER A N 1
ATOM 599 C CA . SER A 1 97 ? 30.909 13.568 15.249 1.00 30.34 404 SER A CA 1
ATOM 600 C C . SER A 1 97 ? 30.310 13.289 13.887 1.00 29.49 404 SER A C 1
ATOM 601 O O . SER A 1 97 ? 29.759 14.188 13.250 1.00 30.27 404 SER A O 1
ATOM 604 N N . PRO A 1 98 ? 30.420 12.041 13.413 1.00 27.62 405 PRO A N 1
ATOM 605 C CA . PRO A 1 98 ? 29.864 11.700 12.104 1.00 26.85 405 PRO A CA 1
ATOM 606 C C . PRO A 1 98 ? 28.342 11.618 12.156 1.00 26.25 405 PRO A C 1
ATOM 607 O O . PRO A 1 98 ? 27.766 11.323 13.209 1.00 25.50 405 PRO A O 1
ATOM 611 N N . CYS A 1 99 ? 27.702 11.898 11.021 1.00 24.74 406 CYS A N 1
ATOM 612 C CA . CYS A 1 99 ? 26.250 11.836 10.909 1.00 23.52 406 CYS A CA 1
ATOM 613 C C . CYS A 1 99 ? 25.863 10.921 9.758 1.00 24.40 406 CYS A C 1
ATOM 614 O O . CYS A 1 99 ? 26.727 10.364 9.064 1.00 23.18 406 CYS A O 1
ATOM 617 N N . ALA A 1 100 ? 24.558 10.763 9.563 1.00 23.88 407 ALA A N 1
ATOM 618 C CA . ALA A 1 100 ? 24.057 9.931 8.483 1.00 23.73 407 ALA A CA 1
ATOM 619 C C . ALA A 1 100 ? 24.607 10.530 7.203 1.00 24.55 407 ALA A C 1
ATOM 620 O O . ALA A 1 100 ? 24.639 11.753 7.058 1.00 26.11 407 ALA A O 1
ATOM 622 N N . SER A 1 101 ? 25.043 9.674 6.283 1.00 23.63 408 SER A N 1
ATOM 623 C CA . SER A 1 101 ? 25.588 10.132 5.012 1.00 20.95 408 SER A CA 1
ATOM 624 C C . SER A 1 101 ? 24.502 10.304 3.961 1.00 19.22 408 SER A C 1
ATOM 625 O O . SER A 1 101 ? 23.457 9.654 4.020 1.00 16.59 408 SER A O 1
ATOM 628 N N . MET A 1 102 ? 24.761 11.193 3.005 1.00 19.37 409 MET A N 1
ATOM 629 C CA . MET A 1 102 ? 23.833 11.458 1.912 1.00 19.37 409 MET A CA 1
ATOM 630 C C . MET A 1 102 ? 23.783 10.245 0.993 1.00 19.23 409 MET A C 1
ATOM 631 O O . MET A 1 102 ? 24.714 9.452 0.947 1.00 19.19 409 MET A O 1
ATOM 636 N N . SER A 1 103 ? 22.695 10.107 0.252 1.00 20.09 410 SER A N 1
ATOM 637 C CA . SER A 1 103 ? 22.539 8.975 -0.655 1.00 19.42 410 SER A CA 1
ATOM 638 C C . SER A 1 103 ? 23.579 8.955 -1.761 1.00 18.73 410 SER A C 1
ATOM 639 O O . SER A 1 103 ? 23.718 7.960 -2.468 1.00 18.21 410 SER A O 1
ATOM 642 N N . VAL A 1 104 ? 24.317 10.044 -1.918 1.00 19.40 411 VAL A N 1
ATOM 643 C CA . VAL A 1 104 ? 25.302 10.093 -2.984 1.00 21.09 411 VAL A CA 1
ATOM 644 C C . VAL A 1 104 ? 26.437 11.065 -2.676 1.00 21.69 411 VAL A C 1
ATOM 645 O O . VAL A 1 104 ? 26.266 11.999 -1.900 1.00 22.93 411 VAL A O 1
ATOM 649 N N . PRO A 1 105 ? 27.627 10.830 -3.250 1.00 23.15 412 PRO A N 1
ATOM 650 C CA . PRO A 1 105 ? 28.726 11.760 -2.977 1.00 22.73 412 PRO A CA 1
ATOM 651 C C . PRO A 1 105 ? 28.436 13.061 -3.728 1.00 23.50 412 PRO A C 1
ATOM 652 O O . PRO A 1 105 ? 27.864 13.035 -4.825 1.00 21.30 412 PRO A O 1
ATOM 656 N N . ARG A 1 106 ? 28.824 14.192 -3.139 1.00 24.27 413 ARG A N 1
ATOM 657 C CA . ARG A 1 106 ? 28.585 15.493 -3.761 1.00 23.45 413 ARG A CA 1
ATOM 658 C C . ARG A 1 106 ? 29.773 16.451 -3.671 1.00 24.55 413 ARG A C 1
ATOM 659 O O . ARG A 1 106 ? 29.933 17.152 -2.672 1.00 26.28 413 ARG A O 1
ATOM 667 N N . ASN A 1 107 ? 30.604 16.495 -4.707 1.00 25.03 414 ASN A N 1
ATOM 668 C CA . ASN A 1 107 ? 31.732 17.418 -4.697 1.00 25.29 414 ASN A CA 1
ATOM 669 C C . ASN A 1 107 ? 31.273 18.766 -5.263 1.00 25.74 414 ASN A C 1
ATOM 670 O O . ASN A 1 107 ? 30.467 18.812 -6.195 1.00 24.76 414 ASN A O 1
ATOM 675 N N . ARG A 1 108 ? 31.793 19.856 -4.699 1.00 26.42 415 ARG A N 1
ATOM 676 C CA . ARG A 1 108 ? 31.420 21.218 -5.106 1.00 24.95 415 ARG A CA 1
ATOM 677 C C . ARG A 1 108 ? 29.919 21.351 -4.925 1.00 24.39 415 ARG A C 1
ATOM 678 O O . ARG A 1 108 ? 29.190 21.743 -5.833 1.00 25.37 415 ARG A O 1
ATOM 686 N N . ILE A 1 109 ? 29.488 21.014 -3.716 1.00 23.38 416 ILE A N 1
ATOM 687 C CA . ILE A 1 109 ? 28.094 21.019 -3.299 1.00 22.67 416 ILE A CA 1
ATOM 688 C C . ILE A 1 109 ? 27.544 22.399 -2.908 1.00 23.28 416 ILE A C 1
ATOM 689 O O . ILE A 1 109 ? 28.292 23.347 -2.668 1.00 25.06 416 ILE A O 1
ATOM 694 N N . GLY A 1 110 ? 26.221 22.494 -2.856 1.00 22.31 417 GLY A N 1
ATOM 695 C CA . GLY A 1 110 ? 25.558 23.719 -2.454 1.00 20.52 417 GLY A CA 1
ATOM 696 C C . GLY A 1 110 ? 24.689 23.339 -1.265 1.00 20.24 417 GLY A C 1
ATOM 697 O O . GLY A 1 110 ? 24.067 22.276 -1.279 1.00 18.92 417 GLY A O 1
ATOM 698 N N . VAL A 1 111 ? 24.639 24.185 -0.240 1.00 19.70 418 VAL A N 1
ATOM 699 C CA . VAL A 1 111 ? 23.848 23.879 0.951 1.00 18.75 418 VAL A CA 1
ATOM 700 C C . VAL A 1 111 ? 23.061 25.061 1.532 1.00 19.34 418 VAL A C 1
ATOM 701 O O . VAL A 1 111 ? 23.533 26.206 1.549 1.00 20.02 418 VAL A O 1
ATOM 705 N N . GLY A 1 112 ? 21.858 24.760 2.011 1.00 18.10 419 GLY A N 1
ATOM 706 C CA . GLY A 1 112 ? 21.001 25.774 2.598 1.00 17.86 419 GLY A CA 1
ATOM 707 C C . GLY A 1 112 ? 20.201 25.175 3.738 1.00 18.48 419 GLY A C 1
ATOM 708 O O . GLY A 1 112 ? 20.042 23.955 3.800 1.00 19.47 419 GLY A O 1
ATOM 709 N N . VAL A 1 113 ? 19.695 26.012 4.640 1.00 18.41 420 VAL A N 1
ATOM 710 C CA . VAL A 1 113 ? 18.922 25.507 5.771 1.00 19.16 420 VAL A CA 1
ATOM 711 C C . VAL A 1 113 ? 17.551 26.164 5.896 1.00 21.77 420 VAL A C 1
ATOM 712 O O . VAL A 1 113 ? 17.418 27.387 5.779 1.00 23.09 420 VAL A O 1
ATOM 716 N N . ILE A 1 114 ? 16.532 25.343 6.135 1.00 23.41 421 ILE A N 1
ATOM 717 C CA . ILE A 1 114 ? 15.169 25.833 6.281 1.00 25.14 421 ILE A CA 1
ATOM 718 C C . ILE A 1 114 ? 14.464 25.133 7.429 1.00 27.64 421 ILE A C 1
ATOM 719 O O . ILE A 1 114 ? 14.328 23.911 7.427 1.00 28.88 421 ILE A O 1
ATOM 724 N N . ASP A 1 115 ? 14.013 25.903 8.410 1.00 30.04 422 ASP A N 1
ATOM 725 C CA . ASP A 1 115 ? 13.293 25.323 9.534 1.00 32.97 422 ASP A CA 1
ATOM 726 C C . ASP A 1 115 ? 14.104 24.198 10.195 1.00 32.32 422 ASP A C 1
ATOM 727 O O . ASP A 1 115 ? 13.566 23.147 10.539 1.00 33.01 422 ASP A O 1
ATOM 732 N N . GLY A 1 116 ? 15.402 24.421 10.360 1.00 31.83 423 GLY A N 1
ATOM 733 C CA . GLY A 1 116 ? 16.247 23.423 10.990 1.00 30.57 423 GLY A CA 1
ATOM 734 C C . GLY A 1 116 ? 16.509 22.185 10.153 1.00 29.74 423 GLY A C 1
ATOM 735 O O . GLY A 1 116 ? 16.907 21.147 10.680 1.00 30.64 423 GLY A O 1
ATOM 736 N N . HIS A 1 117 ? 16.287 22.287 8.849 1.00 27.94 424 HIS A N 1
ATOM 737 C CA . HIS A 1 117 ? 16.516 21.162 7.958 1.00 25.91 424 HIS A CA 1
ATOM 738 C C . HIS A 1 117 ? 17.586 21.535 6.952 1.00 23.69 424 HIS A C 1
ATOM 739 O O . HIS A 1 117 ? 17.587 22.637 6.418 1.00 23.36 424 HIS A O 1
ATOM 746 N N . ILE A 1 118 ? 18.510 20.616 6.708 1.00 20.89 425 ILE A N 1
ATOM 747 C CA . ILE A 1 118 ? 19.604 20.881 5.787 1.00 20.14 425 ILE A CA 1
ATOM 748 C C . ILE A 1 118 ? 19.351 20.349 4.387 1.00 18.54 425 ILE A C 1
ATOM 749 O O . ILE A 1 118 ? 18.978 19.194 4.208 1.00 17.89 425 ILE A O 1
ATOM 754 N N . TYR A 1 119 ? 19.567 21.203 3.396 1.00 18.13 426 TYR A N 1
ATOM 755 C CA . TYR A 1 119 ? 19.364 20.824 2.001 1.00 18.45 426 TYR A CA 1
ATOM 756 C C . TYR A 1 119 ? 20.682 20.737 1.244 1.00 17.06 426 TYR A C 1
ATOM 757 O O . TYR A 1 119 ? 21.423 21.718 1.147 1.00 18.00 426 TYR A O 1
ATOM 766 N N . ALA A 1 120 ? 20.973 19.547 0.733 1.00 15.39 427 ALA A N 1
ATOM 767 C CA . ALA A 1 120 ? 22.179 19.307 -0.039 1.00 14.65 427 ALA A CA 1
ATOM 768 C C . ALA A 1 120 ? 21.751 19.412 -1.504 1.00 15.73 427 ALA A C 1
ATOM 769 O O . ALA A 1 120 ? 20.889 18.662 -1.969 1.00 15.61 427 ALA A O 1
ATOM 771 N N . VAL A 1 121 ? 22.354 20.346 -2.229 1.00 15.65 428 VAL A N 1
ATOM 772 C CA . VAL A 1 121 ? 21.981 20.574 -3.615 1.00 16.55 428 VAL A CA 1
ATOM 773 C C . VAL A 1 121 ? 23.059 20.269 -4.629 1.00 17.40 428 VAL A C 1
ATOM 774 O O . VAL A 1 121 ? 24.206 20.668 -4.464 1.00 18.66 428 VAL A O 1
ATOM 778 N N . GLY A 1 122 ? 22.664 19.570 -5.687 1.00 18.43 429 GLY A N 1
ATOM 779 C CA . GLY A 1 122 ? 23.581 19.223 -6.756 1.00 19.08 429 GLY A CA 1
ATOM 780 C C . GLY A 1 122 ? 24.948 18.713 -6.338 1.00 19.31 429 GLY A C 1
ATOM 781 O O . GLY A 1 122 ? 25.080 17.936 -5.388 1.00 17.43 429 GLY A O 1
ATOM 782 N N . GLY A 1 123 ? 25.971 19.162 -7.058 1.00 19.38 430 GLY A N 1
ATOM 783 C CA . GLY A 1 123 ? 27.324 18.731 -6.768 1.00 22.59 430 GLY A CA 1
ATOM 784 C C . GLY A 1 123 ? 27.726 17.677 -7.779 1.00 24.79 430 GLY A C 1
ATOM 785 O O . GLY A 1 123 ? 26.932 17.313 -8.642 1.00 25.91 430 GLY A O 1
ATOM 786 N N . SER A 1 124 ? 28.946 17.168 -7.681 1.00 26.15 431 SER A N 1
ATOM 787 C CA . SER A 1 124 ? 29.384 16.167 -8.635 1.00 27.96 431 SER A CA 1
ATOM 788 C C . SER A 1 124 ? 29.918 14.901 -7.985 1.00 29.47 431 SER A C 1
ATOM 789 O O . SER A 1 124 ? 30.358 14.902 -6.832 1.00 30.20 431 SER A O 1
ATOM 792 N N . HIS A 1 125 ? 29.861 13.818 -8.752 1.00 29.93 432 HIS A N 1
ATOM 793 C CA . HIS A 1 125 ? 30.363 12.516 -8.333 1.00 29.60 432 HIS A CA 1
ATOM 794 C C . HIS A 1 125 ? 31.022 11.899 -9.554 1.00 30.32 432 HIS A C 1
ATOM 795 O O . HIS A 1 125 ? 30.342 11.537 -10.514 1.00 29.84 432 HIS A O 1
ATOM 802 N N . GLY A 1 126 ? 32.341 11.768 -9.518 1.00 30.62 433 GLY A N 1
ATOM 803 C CA . GLY A 1 126 ? 33.020 11.218 -10.667 1.00 31.83 433 GLY A CA 1
ATOM 804 C C . GLY A 1 126 ? 32.821 12.236 -11.762 1.00 32.51 433 GLY A C 1
ATOM 805 O O . GLY A 1 126 ? 33.021 13.423 -11.533 1.00 33.12 433 GLY A O 1
ATOM 806 N N . CYS A 1 127 ? 32.405 11.793 -12.940 1.00 34.67 434 CYS A N 1
ATOM 807 C CA . CYS A 1 127 ? 32.195 12.713 -14.057 1.00 36.54 434 CYS A CA 1
ATOM 808 C C . CYS A 1 127 ? 30.714 13.052 -14.198 1.00 36.58 434 CYS A C 1
ATOM 809 O O . CYS A 1 127 ? 30.281 13.620 -15.203 1.00 37.78 434 CYS A O 1
ATOM 812 N N . ILE A 1 128 ? 29.935 12.702 -13.185 1.00 36.40 435 ILE A N 1
ATOM 813 C CA . ILE A 1 128 ? 28.509 12.966 -13.218 1.00 35.42 435 ILE A CA 1
ATOM 814 C C . ILE A 1 128 ? 28.092 14.155 -12.364 1.00 34.28 435 ILE A C 1
ATOM 815 O O . ILE A 1 128 ? 28.481 14.280 -11.201 1.00 34.30 435 ILE A O 1
ATOM 820 N N . HIS A 1 129 ? 27.300 15.032 -12.971 1.00 32.47 436 HIS A N 1
ATOM 821 C CA . HIS A 1 129 ? 26.814 16.237 -12.319 1.00 31.16 436 HIS A CA 1
ATOM 822 C C . HIS A 1 129 ? 25.379 16.043 -11.846 1.00 29.80 436 HIS A C 1
ATOM 823 O O . HIS A 1 129 ? 24.481 15.745 -12.645 1.00 31.14 436 HIS A O 1
ATOM 830 N N . HIS A 1 130 ? 25.172 16.216 -10.544 1.00 26.69 437 HIS A N 1
ATOM 831 C CA . HIS A 1 130 ? 23.859 16.035 -9.940 1.00 25.33 437 HIS A CA 1
ATOM 832 C C . HIS A 1 130 ? 22.818 17.120 -10.202 1.00 23.96 437 HIS A C 1
ATOM 833 O O . HIS A 1 130 ? 23.132 18.279 -10.454 1.00 23.06 437 HIS A O 1
ATOM 840 N N . SER A 1 131 ? 21.562 16.705 -10.121 1.00 22.83 438 SER A N 1
ATOM 841 C CA . SER A 1 131 ? 20.423 17.584 -10.285 1.00 22.07 438 SER A CA 1
ATOM 842 C C . SER A 1 131 ? 19.556 17.246 -9.083 1.00 20.45 438 SER A C 1
ATOM 843 O O . SER A 1 131 ? 18.595 17.944 -8.771 1.00 20.54 438 SER A O 1
ATOM 846 N N . SER A 1 132 ? 19.927 16.161 -8.408 1.00 18.48 439 SER A N 1
ATOM 847 C CA . SER A 1 132 ? 19.209 15.691 -7.233 1.00 16.98 439 SER A CA 1
ATOM 848 C C . SER A 1 132 ? 19.412 16.611 -6.044 1.00 17.61 439 SER A C 1
ATOM 849 O O . SER A 1 132 ? 20.308 17.462 -6.035 1.00 16.75 439 SER A O 1
ATOM 852 N N . VAL A 1 133 ? 18.573 16.418 -5.033 1.00 17.63 440 VAL A N 1
ATOM 853 C CA . VAL A 1 133 ? 18.619 17.215 -3.818 1.00 15.80 440 VAL A CA 1
ATOM 854 C C . VAL A 1 133 ? 18.192 16.330 -2.651 1.00 15.39 440 VAL A C 1
ATOM 855 O O . VAL A 1 133 ? 17.358 15.434 -2.823 1.00 12.81 440 VAL A O 1
ATOM 859 N N . GLU A 1 134 ? 18.776 16.569 -1.477 1.00 15.87 441 GLU A N 1
ATOM 860 C CA . GLU A 1 134 ? 18.442 15.792 -0.282 1.00 17.53 441 GLU A CA 1
ATOM 861 C C . GLU A 1 134 ? 18.181 16.705 0.913 1.00 17.09 441 GLU A C 1
ATOM 862 O O . GLU A 1 134 ? 18.752 17.790 1.009 1.00 16.12 441 GLU A O 1
ATOM 868 N N . ARG A 1 135 ? 17.325 16.252 1.825 1.00 17.35 442 ARG A N 1
ATOM 869 C CA . ARG A 1 135 ? 16.992 17.016 3.025 1.00 19.12 442 ARG A CA 1
ATOM 870 C C . ARG A 1 135 ? 17.328 16.199 4.270 1.00 20.99 442 ARG A C 1
ATOM 871 O O . ARG A 1 135 ? 16.911 15.043 4.407 1.00 21.36 442 ARG A O 1
ATOM 879 N N . TYR A 1 136 ? 18.086 16.808 5.177 1.00 21.92 443 TYR A N 1
ATOM 880 C CA . TYR A 1 136 ? 18.511 16.132 6.396 1.00 23.66 443 TYR A CA 1
ATOM 881 C C . TYR A 1 136 ? 17.749 16.544 7.645 1.00 23.87 443 TYR A C 1
ATOM 882 O O . TYR A 1 136 ? 17.606 17.725 7.939 1.00 24.66 443 TYR A O 1
ATOM 891 N N . GLU A 1 137 ? 17.286 15.549 8.388 1.00 25.37 444 GLU A N 1
ATOM 892 C CA . GLU A 1 137 ? 16.540 15.774 9.617 1.00 28.05 444 GLU A CA 1
ATOM 893 C C . GLU A 1 137 ? 17.455 15.460 10.808 1.00 27.79 444 GLU A C 1
ATOM 894 O O . GLU A 1 137 ? 17.695 14.300 11.129 1.00 26.13 444 GLU A O 1
ATOM 900 N N . PRO A 1 138 ? 17.979 16.500 11.472 1.00 28.91 445 PRO A N 1
ATOM 901 C CA . PRO A 1 138 ? 18.881 16.370 12.625 1.00 30.57 445 PRO A CA 1
ATOM 902 C C . PRO A 1 138 ? 18.416 15.439 13.729 1.00 33.04 445 PRO A C 1
ATOM 903 O O . PRO A 1 138 ? 19.068 14.440 14.025 1.00 34.72 445 PRO A O 1
ATOM 907 N N . GLU A 1 139 ? 17.287 15.777 14.339 1.00 35.51 446 GLU A N 1
ATOM 908 C CA . GLU A 1 139 ? 16.726 14.988 15.432 1.00 36.99 446 GLU A CA 1
ATOM 909 C C . GLU A 1 139 ? 16.498 13.523 15.100 1.00 36.03 446 GLU A C 1
ATOM 910 O O . GLU A 1 139 ? 16.68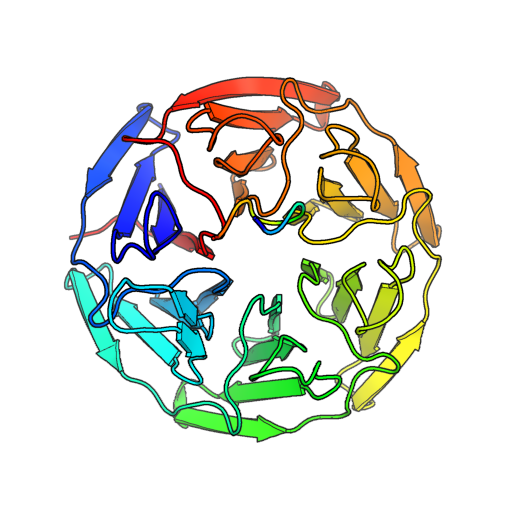7 12.652 15.942 1.00 37.08 446 GLU A O 1
ATOM 916 N N . ARG A 1 140 ? 16.088 13.246 13.875 1.00 34.77 447 ARG A N 1
ATOM 917 C CA . ARG A 1 140 ? 15.853 11.877 13.472 1.00 34.35 447 ARG A CA 1
ATOM 918 C C . ARG A 1 140 ? 17.102 11.304 12.810 1.00 33.93 447 ARG A C 1
ATOM 919 O O . ARG A 1 140 ? 17.232 10.093 12.632 1.00 33.91 447 ARG A O 1
ATOM 927 N N . ASP A 1 141 ? 18.035 12.187 12.478 1.00 33.91 448 ASP A N 1
ATOM 928 C CA . ASP A 1 141 ? 19.280 11.797 11.826 1.00 34.01 448 ASP A CA 1
ATOM 929 C C . ASP A 1 141 ? 19.038 10.974 10.557 1.00 33.29 448 ASP A C 1
ATOM 930 O O . ASP A 1 141 ? 19.467 9.824 10.452 1.00 31.04 448 ASP A O 1
ATOM 935 N N . GLU A 1 142 ? 18.345 11.580 9.597 1.00 33.56 449 GLU A N 1
ATOM 936 C CA . GLU A 1 142 ? 18.032 10.927 8.335 1.00 33.09 449 GLU A CA 1
ATOM 937 C C . GLU A 1 142 ? 18.056 11.890 7.171 1.00 30.45 449 GLU A C 1
ATOM 938 O O . GLU A 1 142 ? 17.802 13.083 7.320 1.00 29.55 449 GLU A O 1
ATOM 944 N N . TRP A 1 143 ? 18.361 11.341 6.005 1.00 28.54 450 TRP A N 1
ATOM 945 C CA . TRP A 1 143 ? 18.377 12.097 4.763 1.00 24.87 450 TRP A CA 1
ATOM 946 C C . TRP A 1 143 ? 17.239 11.527 3.926 1.00 22.76 450 TRP A C 1
ATOM 947 O O . TRP A 1 143 ? 16.849 10.375 4.097 1.00 21.00 450 TRP A O 1
ATOM 958 N N . HIS A 1 144 ? 16.699 12.341 3.034 1.00 21.78 451 HIS A N 1
ATOM 959 C CA . HIS A 1 144 ? 15.628 11.900 2.156 1.00 22.12 451 HIS A CA 1
ATOM 960 C C . HIS A 1 144 ? 15.700 12.763 0.923 1.00 21.23 451 HIS A C 1
ATOM 961 O O . HIS A 1 144 ? 15.898 13.973 1.018 1.00 21.79 451 HIS A O 1
ATOM 968 N N . LEU A 1 145 ? 15.567 12.145 -0.240 1.00 20.46 452 LEU A N 1
ATOM 969 C CA . LEU A 1 145 ? 15.623 12.906 -1.471 1.00 21.28 452 LEU A CA 1
ATOM 970 C C . LEU A 1 145 ? 14.333 13.690 -1.652 1.00 20.53 452 LEU A C 1
ATOM 971 O O . LEU A 1 145 ? 13.252 13.216 -1.307 1.00 21.94 452 LEU A O 1
ATOM 976 N N . VAL A 1 146 ? 14.462 14.900 -2.176 1.00 18.85 453 VAL A N 1
ATOM 977 C CA . VAL A 1 146 ? 13.321 15.757 -2.446 1.00 17.64 453 VAL A CA 1
ATOM 978 C C . VAL A 1 146 ? 13.291 15.951 -3.964 1.00 17.39 453 VAL A C 1
ATOM 979 O O . VAL A 1 146 ? 14.046 15.291 -4.691 1.00 16.82 453 VAL A O 1
ATOM 983 N N . ALA A 1 147 ? 12.427 16.833 -4.452 1.00 16.19 454 ALA A N 1
ATOM 984 C CA . ALA A 1 147 ? 12.350 17.061 -5.893 1.00 15.61 454 ALA A CA 1
ATOM 985 C C . ALA A 1 147 ? 13.694 17.560 -6.414 1.00 15.55 454 ALA A C 1
ATOM 986 O O . ALA A 1 147 ? 14.311 18.444 -5.816 1.00 14.98 454 ALA A O 1
ATOM 988 N N . PRO A 1 148 ? 14.173 16.992 -7.536 1.00 15.31 455 PRO A N 1
ATOM 989 C CA . PRO A 1 148 ? 15.458 17.398 -8.122 1.00 14.32 455 PRO A CA 1
ATOM 990 C C . PRO A 1 148 ? 15.363 18.750 -8.830 1.00 15.70 455 PRO A C 1
ATOM 991 O O . PRO A 1 148 ? 14.297 19.125 -9.315 1.00 17.13 455 PRO A O 1
ATOM 995 N N . MET A 1 149 ? 16.470 19.483 -8.895 1.00 16.70 456 MET A N 1
ATOM 996 C CA . MET A 1 149 ? 16.463 20.773 -9.579 1.00 17.11 456 MET A CA 1
ATOM 997 C C . MET A 1 149 ? 16.075 20.543 -11.035 1.00 17.78 456 MET A C 1
ATOM 998 O O . MET A 1 149 ? 16.054 19.406 -11.512 1.00 17.77 456 MET A O 1
ATOM 1003 N N . LEU A 1 150 ? 15.773 21.633 -11.735 1.00 18.74 457 LEU A N 1
ATOM 1004 C CA . LEU A 1 150 ? 15.414 21.582 -13.150 1.00 17.46 457 LEU A CA 1
ATOM 1005 C C . LEU A 1 150 ? 16.690 21.441 -13.972 1.00 16.86 457 LEU A C 1
ATOM 1006 O O . LEU A 1 150 ? 16.651 21.131 -15.153 1.00 17.23 457 LEU A O 1
ATOM 1011 N N . THR A 1 151 ? 17.823 21.664 -13.322 1.00 18.65 458 THR A N 1
ATOM 1012 C CA . THR A 1 151 ? 19.115 21.602 -13.982 1.00 19.95 458 THR A CA 1
ATOM 1013 C C . THR A 1 151 ? 20.159 20.855 -13.155 1.00 21.02 458 THR A C 1
ATOM 1014 O O . THR A 1 151 ? 20.087 20.811 -11.925 1.00 21.02 458 THR A O 1
ATOM 1018 N N . ARG A 1 152 ? 21.127 20.263 -13.843 1.00 20.76 459 ARG A N 1
ATOM 1019 C CA . ARG A 1 152 ? 22.214 19.568 -13.178 1.00 21.43 459 ARG A CA 1
ATOM 1020 C C . ARG A 1 152 ? 23.198 20.685 -12.847 1.00 21.31 459 ARG A C 1
ATOM 1021 O O . ARG A 1 152 ? 23.589 21.444 -13.731 1.00 22.22 459 ARG A O 1
ATOM 1029 N N . ARG A 1 153 ? 23.580 20.813 -11.582 1.00 21.62 460 ARG A N 1
ATOM 1030 C CA . ARG A 1 153 ? 24.495 21.884 -11.203 1.00 22.71 460 ARG A CA 1
ATOM 1031 C C . ARG A 1 153 ? 25.546 21.484 -10.190 1.00 22.71 460 ARG A C 1
ATOM 1032 O O . ARG A 1 153 ? 25.257 20.797 -9.212 1.00 23.76 460 ARG A O 1
ATOM 1040 N N . ILE A 1 154 ? 26.773 21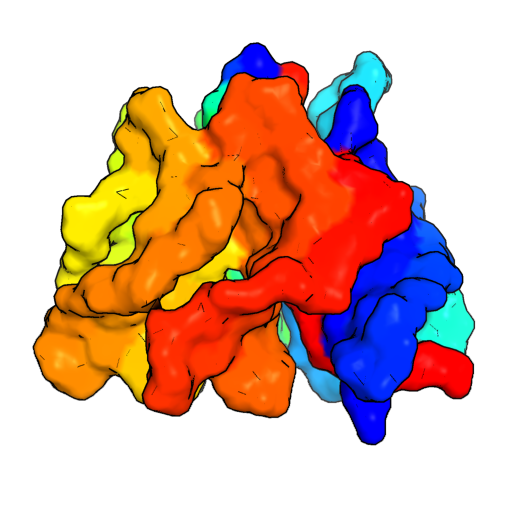.928 -10.434 1.00 22.34 461 ILE A N 1
ATOM 1041 C CA . ILE A 1 154 ? 27.869 21.689 -9.510 1.00 21.32 461 ILE A CA 1
ATOM 1042 C C . ILE A 1 154 ? 28.536 23.043 -9.440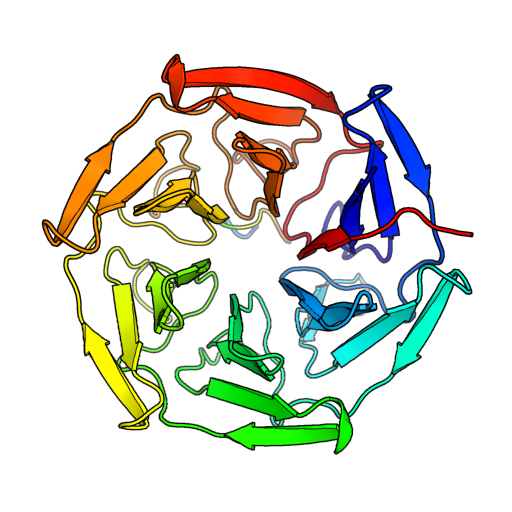 1.00 20.72 461 ILE A C 1
ATOM 1043 O O . ILE A 1 154 ? 28.368 23.851 -10.347 1.00 21.25 461 ILE A O 1
ATOM 1048 N N . GLY A 1 155 ? 29.286 23.303 -8.381 1.00 20.88 462 GLY A N 1
ATOM 1049 C CA . GLY A 1 155 ? 29.908 24.607 -8.265 1.00 21.36 462 GLY A CA 1
ATOM 1050 C C . GLY A 1 155 ? 28.781 25.622 -8.144 1.00 22.30 462 GLY A C 1
ATOM 1051 O O . GLY A 1 155 ? 28.935 26.809 -8.449 1.00 23.07 462 GLY A O 1
ATOM 1052 N N . VAL A 1 156 ? 27.628 25.141 -7.692 1.00 21.27 463 VAL A N 1
ATOM 1053 C CA . VAL A 1 156 ? 26.456 25.987 -7.527 1.00 20.57 46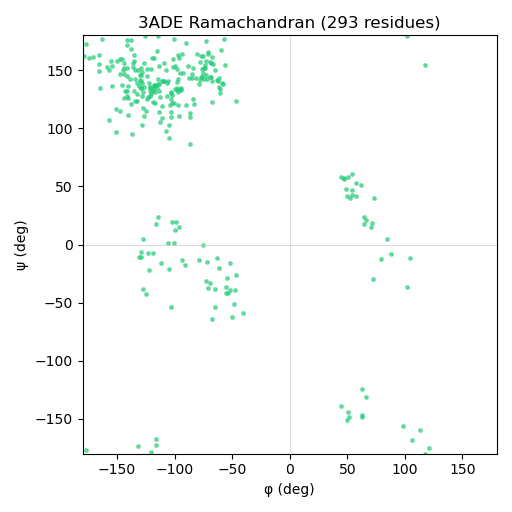3 VAL A CA 1
ATOM 1054 C C . VAL A 1 156 ? 26.436 26.718 -6.181 1.00 21.73 463 VAL A C 1
ATOM 1055 O O . VAL A 1 156 ? 26.866 26.188 -5.151 1.00 22.82 463 VAL A O 1
ATOM 1059 N N . GLY A 1 157 ? 25.953 27.951 -6.203 1.00 20.72 464 GLY A N 1
ATOM 1060 C CA . GLY A 1 157 ? 25.858 28.715 -4.980 1.00 20.48 464 GLY A CA 1
ATOM 1061 C C . GLY A 1 157 ? 24.437 28.585 -4.481 1.00 20.56 464 GLY A C 1
ATOM 1062 O O . GLY A 1 157 ? 23.489 28.708 -5.257 1.00 20.17 464 GLY A O 1
ATOM 1063 N N . VAL A 1 158 ? 24.279 28.341 -3.187 1.00 21.00 465 VAL A N 1
ATOM 1064 C CA . VAL A 1 158 ? 22.949 28.173 -2.611 1.00 21.02 465 VAL A CA 1
ATOM 1065 C C . VAL A 1 158 ? 22.700 29.042 -1.382 1.00 20.75 465 VAL A C 1
ATOM 1066 O O . VAL A 1 158 ? 23.536 29.129 -0.493 1.00 22.82 465 VAL A O 1
ATOM 1070 N N . ALA A 1 159 ? 21.539 29.683 -1.335 1.00 20.22 466 ALA A N 1
ATOM 1071 C CA . ALA A 1 159 ? 21.192 30.537 -0.208 1.00 20.00 466 ALA A CA 1
ATOM 1072 C C . ALA A 1 159 ? 19.697 30.427 0.087 1.00 19.71 466 ALA A C 1
ATOM 1073 O O . ALA A 1 159 ? 18.918 30.066 -0.789 1.00 19.99 466 ALA A O 1
ATOM 1075 N N . VAL A 1 160 ? 19.308 30.734 1.324 1.00 19.26 467 VAL A N 1
ATOM 1076 C CA . VAL A 1 160 ? 17.913 30.652 1.750 1.00 17.65 467 VAL A CA 1
ATOM 1077 C C . VAL A 1 160 ? 17.402 31.999 2.249 1.00 18.56 467 VAL A C 1
ATOM 1078 O O . VAL A 1 160 ? 18.058 32.665 3.051 1.00 19.40 467 VAL A O 1
ATOM 1082 N N . LEU A 1 161 ? 16.227 32.391 1.757 1.00 18.86 468 LEU A N 1
ATOM 1083 C CA . LEU A 1 161 ? 15.596 33.664 2.107 1.00 18.10 468 LEU A CA 1
ATOM 1084 C C . LEU A 1 161 ? 14.094 33.462 2.203 1.00 18.92 468 LEU A C 1
ATOM 1085 O O . LEU A 1 161 ? 13.472 32.876 1.304 1.00 18.84 468 LEU A O 1
ATOM 1090 N N . ASN A 1 162 ? 13.510 33.964 3.283 1.00 17.62 469 ASN A N 1
ATOM 1091 C CA . ASN A 1 162 ? 12.077 33.810 3.503 1.00 17.42 469 ASN A CA 1
ATOM 1092 C C . ASN A 1 162 ? 11.665 32.348 3.300 1.00 16.00 469 ASN A C 1
ATOM 1093 O O . ASN A 1 162 ? 10.692 32.043 2.610 1.00 13.77 469 ASN A O 1
ATOM 1098 N N . ARG A 1 163 ? 12.434 31.456 3.916 1.00 15.70 470 ARG A N 1
ATOM 1099 C CA . ARG A 1 163 ? 12.201 30.023 3.856 1.00 15.39 470 ARG A CA 1
ATOM 1100 C C . ARG A 1 163 ? 11.999 29.456 2.455 1.00 15.64 470 ARG A C 1
ATOM 1101 O O . ARG A 1 163 ? 11.140 28.612 2.226 1.00 15.14 470 ARG A O 1
ATOM 1109 N N . LEU A 1 164 ? 12.809 29.942 1.521 1.00 17.26 471 LEU A N 1
ATOM 1110 C CA . LEU A 1 164 ? 12.804 29.473 0.141 1.00 18.16 471 LEU A CA 1
ATOM 1111 C C . LEU A 1 164 ? 14.271 29.238 -0.206 1.00 19.48 471 LEU A C 1
ATOM 1112 O O . LEU A 1 164 ? 15.138 30.025 0.184 1.00 18.04 471 LEU A O 1
ATOM 1117 N N . LEU A 1 165 ? 14.545 28.146 -0.914 1.00 20.27 472 LEU A N 1
ATOM 1118 C CA . LEU A 1 165 ? 15.908 27.794 -1.288 1.00 20.77 472 LEU A CA 1
ATOM 1119 C C . LEU A 1 165 ? 16.215 28.206 -2.720 1.00 21.27 472 LEU A C 1
ATOM 1120 O O . LEU A 1 165 ? 15.425 27.956 -3.629 1.00 22.70 472 LEU A O 1
ATOM 1125 N N . TYR A 1 166 ? 17.374 28.826 -2.914 1.00 21.43 473 TYR A N 1
ATOM 1126 C CA . TYR A 1 166 ? 17.794 29.295 -4.230 1.00 20.99 473 TYR A CA 1
ATOM 1127 C C . TYR A 1 166 ? 19.086 28.638 -4.700 1.00 20.65 473 TYR A C 1
ATOM 1128 O O . TYR A 1 166 ? 20.064 28.553 -3.953 1.00 20.31 473 TYR A O 1
ATOM 1137 N N . ALA A 1 167 ? 19.071 28.167 -5.944 1.00 20.79 474 ALA A N 1
ATOM 1138 C CA . ALA A 1 167 ? 20.233 27.533 -6.559 1.00 20.71 474 ALA A CA 1
ATOM 1139 C C . ALA A 1 167 ? 20.681 28.459 -7.680 1.00 21.28 474 ALA A C 1
ATOM 1140 O O . ALA A 1 167 ? 19.959 28.640 -8.661 1.00 22.35 474 ALA A O 1
ATOM 1142 N N . VAL A 1 168 ? 21.868 29.041 -7.536 1.00 21.38 475 VAL A N 1
ATOM 1143 C CA . VAL A 1 168 ? 22.388 29.979 -8.526 1.00 21.83 475 VAL A CA 1
ATOM 1144 C C . VAL A 1 168 ? 23.631 29.467 -9.246 1.00 21.00 475 VAL A C 1
ATOM 1145 O O . VAL A 1 168 ? 24.472 28.810 -8.645 1.00 21.08 475 VAL A O 1
ATOM 1149 N N . GLY A 1 169 ? 23.727 29.772 -10.539 1.00 21.46 476 GLY A N 1
ATOM 1150 C CA . GLY A 1 169 ? 24.873 29.364 -11.341 1.00 21.64 476 GLY A CA 1
ATOM 1151 C C . GLY A 1 169 ? 25.310 27.909 -11.282 1.00 21.52 476 GLY A C 1
ATOM 1152 O O . GLY A 1 169 ? 24.504 27.010 -11.052 1.00 20.75 476 GLY A O 1
ATOM 1153 N N . GLY A 1 170 ? 26.600 27.677 -11.500 1.00 22.12 477 GLY A N 1
ATOM 1154 C CA . GLY A 1 170 ? 27.122 26.323 -11.471 1.00 24.98 477 GLY A CA 1
ATOM 1155 C C . GLY A 1 170 ? 27.608 25.825 -12.824 1.00 27.00 477 GLY A C 1
ATOM 1156 O O . GLY A 1 170 ? 27.883 26.611 -13.728 1.00 26.96 477 GLY A O 1
ATOM 1157 N N . PHE A 1 171 ? 27.701 24.508 -12.965 1.00 28.75 478 PHE A N 1
ATOM 1158 C CA . PHE A 1 171 ? 28.164 23.886 -14.198 1.00 31.44 478 PHE A CA 1
ATOM 1159 C C . PHE A 1 171 ? 27.374 22.591 -14.398 1.00 33.18 478 PHE A C 1
ATOM 1160 O O . PHE A 1 171 ? 27.332 21.744 -13.502 1.00 32.91 478 PHE A O 1
ATOM 1168 N N . ASP A 1 172 ? 26.743 22.442 -15.562 1.00 34.89 479 ASP A N 1
ATOM 1169 C CA . ASP A 1 172 ? 25.951 21.245 -15.846 1.00 36.71 479 ASP A CA 1
ATOM 1170 C C . ASP A 1 172 ? 26.718 20.201 -16.634 1.00 38.10 479 ASP A C 1
ATOM 1171 O O . ASP A 1 172 ? 26.126 19.271 -17.184 1.00 39.06 479 ASP A O 1
ATOM 1176 N N . GLY A 1 173 ? 28.036 20.352 -16.681 1.00 39.77 480 GLY A N 1
ATOM 1177 C CA . GLY A 1 173 ? 28.857 19.404 -17.410 1.00 41.24 480 GLY A CA 1
ATOM 1178 C C . GLY A 1 173 ? 29.272 19.957 -18.757 1.00 41.80 480 GLY A C 1
ATOM 1179 O O . GLY A 1 173 ? 30.392 19.730 -19.206 1.00 42.67 480 GLY A O 1
ATOM 1180 N N . THR A 1 174 ? 28.374 20.701 -19.393 1.00 42.07 481 THR A N 1
ATOM 1181 C CA . THR A 1 174 ? 28.651 21.285 -20.699 1.00 41.62 481 THR A CA 1
ATOM 1182 C C . THR A 1 174 ? 28.965 22.776 -20.633 1.00 40.42 481 THR A C 1
ATOM 1183 O O . THR A 1 174 ? 29.990 23.221 -21.137 1.00 39.55 481 THR A O 1
ATOM 1187 N N . ASN A 1 175 ? 28.076 23.545 -20.009 1.00 39.89 482 ASN A N 1
ATOM 1188 C CA . ASN A 1 175 ? 28.255 24.992 -19.908 1.00 38.54 482 ASN A CA 1
ATOM 1189 C C . ASN A 1 175 ? 28.230 25.534 -18.488 1.00 35.85 482 ASN A C 1
ATOM 1190 O O . ASN A 1 175 ? 27.593 24.958 -17.610 1.00 34.72 482 ASN A O 1
ATOM 1195 N N . ARG A 1 176 ? 28.935 26.641 -18.267 1.00 33.36 483 ARG A N 1
ATOM 1196 C CA . ARG A 1 176 ? 28.902 27.290 -16.969 1.00 32.30 483 ARG A CA 1
ATOM 1197 C C . ARG A 1 176 ? 27.544 28.000 -17.013 1.00 29.90 483 ARG A C 1
ATOM 1198 O O . ARG A 1 176 ? 27.126 28.475 -18.068 1.00 29.12 483 ARG A O 1
ATOM 1206 N N . LEU A 1 177 ? 26.850 28.072 -15.884 1.00 26.63 484 LEU A N 1
ATOM 1207 C CA . LEU A 1 177 ? 25.532 28.680 -15.878 1.00 24.23 484 LEU A CA 1
ATOM 1208 C C . LEU A 1 177 ? 25.427 30.096 -15.344 1.00 23.76 484 LEU A C 1
ATOM 1209 O O . LEU A 1 177 ? 26.290 30.581 -14.616 1.00 23.37 484 LEU A O 1
ATOM 1214 N N . ASN A 1 178 ? 24.348 30.757 -15.737 1.00 22.96 485 ASN A N 1
ATOM 1215 C CA . ASN A 1 178 ? 24.046 32.112 -15.289 1.00 22.48 485 ASN A CA 1
ATOM 1216 C C . ASN A 1 178 ? 22.600 32.010 -14.792 1.00 21.96 485 ASN A C 1
ATOM 1217 O O . ASN A 1 178 ? 22.065 32.918 -14.154 1.00 21.01 485 ASN A O 1
ATOM 1222 N N . SER A 1 179 ? 21.983 30.872 -15.095 1.00 21.48 486 SER A N 1
ATOM 1223 C CA . SER A 1 179 ? 20.613 30.613 -14.692 1.00 19.71 486 SER A CA 1
ATOM 1224 C C . SER A 1 179 ? 20.589 30.255 -13.217 1.00 20.76 486 SER A C 1
ATOM 1225 O O . SER A 1 179 ? 21.616 29.904 -12.622 1.00 20.83 486 SER A O 1
ATOM 1228 N N . ALA A 1 180 ? 19.404 30.353 -12.635 1.00 20.14 487 ALA A N 1
ATOM 1229 C CA . ALA A 1 180 ? 19.214 30.048 -11.232 1.00 20.86 487 ALA A CA 1
ATOM 1230 C C . ALA A 1 180 ? 17.750 29.667 -11.074 1.00 20.51 487 ALA A C 1
ATOM 1231 O O . ALA A 1 180 ? 16.920 30.037 -11.910 1.00 20.74 487 ALA A O 1
ATOM 1233 N N . GLU A 1 181 ? 17.438 28.922 -10.018 1.00 18.34 488 GLU A N 1
ATOM 1234 C CA . GLU A 1 181 ? 16.068 28.510 -9.776 1.00 18.92 488 GLU A CA 1
ATOM 1235 C C . GLU A 1 181 ? 15.715 28.545 -8.293 1.00 19.12 488 GLU A C 1
ATOM 1236 O O . GLU A 1 181 ? 16.580 28.739 -7.442 1.00 17.18 488 GLU A O 1
ATOM 1242 N N . CYS A 1 182 ? 14.435 28.353 -7.992 1.00 19.58 489 CYS A N 1
ATOM 1243 C CA . CYS A 1 182 ? 13.954 28.406 -6.618 1.00 19.43 489 CYS A CA 1
ATOM 1244 C C . CYS A 1 182 ? 13.072 27.215 -6.242 1.00 19.93 489 CYS A C 1
ATOM 1245 O O . CYS A 1 182 ? 12.190 26.808 -7.009 1.00 18.83 489 CYS A O 1
ATOM 1248 N N . TYR A 1 183 ? 13.313 26.681 -5.044 1.00 19.47 490 TYR A N 1
ATOM 1249 C CA . TYR A 1 183 ? 12.578 25.538 -4.506 1.00 19.08 490 TYR A CA 1
ATOM 1250 C C . TYR A 1 183 ? 11.562 25.989 -3.462 1.00 21.05 490 TYR A C 1
ATOM 1251 O O . TYR A 1 183 ? 11.920 26.664 -2.492 1.00 21.00 490 TYR A O 1
ATOM 1260 N N . TYR A 1 184 ? 10.300 25.609 -3.667 1.00 23.81 491 TYR A N 1
ATOM 1261 C CA . TYR A 1 184 ? 9.189 25.954 -2.761 1.00 26.46 491 TYR A CA 1
ATOM 1262 C C . TYR A 1 184 ? 8.769 24.694 -1.999 1.00 25.39 491 TYR A C 1
ATOM 1263 O O . TYR A 1 184 ? 7.995 23.889 -2.503 1.00 26.19 491 TYR A O 1
ATOM 1272 N N . PRO A 1 185 ? 9.261 24.520 -0.763 1.00 24.97 492 PRO A N 1
ATOM 1273 C CA . PRO A 1 185 ? 8.958 23.351 0.076 1.00 24.27 492 PRO A CA 1
ATOM 1274 C C . PRO A 1 185 ? 7.521 22.816 0.066 1.00 24.95 492 PRO A C 1
ATOM 1275 O O . PRO A 1 185 ? 7.290 21.662 -0.277 1.00 25.51 492 PRO A O 1
ATOM 1279 N N . GLU A 1 186 ? 6.558 23.646 0.443 1.00 25.16 493 GLU A N 1
ATOM 1280 C CA . GLU A 1 186 ? 5.172 23.210 0.493 1.00 25.11 493 GLU A CA 1
ATOM 1281 C C . GLU A 1 186 ? 4.660 22.551 -0.791 1.00 24.79 493 GLU A C 1
ATOM 1282 O O . GLU A 1 186 ? 3.631 21.884 -0.777 1.00 25.32 493 GLU A O 1
ATOM 1288 N N . ARG A 1 187 ? 5.369 22.730 -1.897 1.00 23.97 494 ARG A N 1
ATOM 1289 C CA . ARG A 1 187 ? 4.948 22.131 -3.163 1.00 24.80 494 ARG A CA 1
ATOM 1290 C C . ARG A 1 187 ? 6.018 21.158 -3.673 1.00 26.44 494 ARG A C 1
ATOM 1291 O O . ARG A 1 187 ? 5.798 20.446 -4.659 1.00 27.17 494 ARG A O 1
ATOM 1299 N N . ASN A 1 188 ? 7.169 21.134 -2.995 1.00 26.74 495 ASN A N 1
ATOM 1300 C CA . ASN A 1 188 ? 8.305 20.291 -3.379 1.00 25.58 495 ASN A CA 1
ATOM 1301 C C . ASN A 1 188 ? 8.503 20.463 -4.873 1.00 26.40 495 ASN A C 1
ATOM 1302 O O . ASN A 1 188 ? 8.473 19.498 -5.638 1.00 26.96 495 ASN A O 1
ATOM 1307 N N . GLU A 1 189 ? 8.684 21.705 -5.294 1.00 27.33 496 GLU A N 1
ATOM 1308 C CA . GLU A 1 189 ? 8.854 21.966 -6.708 1.00 30.33 496 GLU A CA 1
ATOM 1309 C C . GLU A 1 189 ? 9.884 23.053 -6.946 1.00 29.85 496 GLU A C 1
ATOM 1310 O O . GLU A 1 189 ? 10.095 23.919 -6.094 1.00 30.44 496 GLU A O 1
ATOM 1316 N N . TRP A 1 190 ? 10.532 22.981 -8.106 1.00 28.65 497 TRP A N 1
ATOM 1317 C CA . TRP A 1 190 ? 11.543 23.948 -8.503 1.00 27.90 497 TRP A CA 1
ATOM 1318 C C . TRP A 1 190 ? 11.014 24.835 -9.627 1.00 27.93 497 TRP A C 1
ATOM 1319 O O . TRP A 1 190 ? 10.316 24.366 -10.528 1.00 28.46 497 TRP A O 1
ATOM 1330 N N . ARG A 1 191 ? 11.345 26.119 -9.567 1.00 27.08 498 ARG A N 1
ATOM 1331 C CA . ARG A 1 191 ? 10.914 27.066 -10.586 1.00 25.92 498 ARG A CA 1
ATOM 1332 C C . ARG A 1 191 ? 12.084 27.947 -10.968 1.00 25.36 498 ARG A C 1
ATOM 1333 O O . ARG A 1 191 ? 12.777 28.483 -10.099 1.00 25.07 498 ARG A O 1
ATOM 1341 N N . MET A 1 192 ? 12.306 28.097 -12.266 1.00 24.60 499 MET A N 1
ATOM 1342 C CA . MET A 1 192 ? 13.386 28.947 -12.726 1.00 23.92 499 MET A CA 1
ATOM 1343 C C . MET A 1 192 ? 13.038 30.384 -12.339 1.00 21.85 499 MET A C 1
ATOM 1344 O O . MET A 1 192 ? 11.872 30.715 -12.139 1.00 19.68 499 MET A O 1
ATOM 1349 N N . ILE A 1 193 ? 14.058 31.223 -12.205 1.00 20.81 500 ILE A N 1
ATOM 1350 C CA . ILE A 1 193 ? 13.862 32.628 -11.883 1.00 20.61 500 ILE A CA 1
ATOM 1351 C C . ILE A 1 193 ? 14.704 33.445 -12.854 1.00 21.12 500 ILE A C 1
ATOM 1352 O O . ILE A 1 193 ? 15.305 32.909 -13.788 1.00 20.75 500 ILE A O 1
ATOM 1357 N N . THR A 1 194 ? 14.765 34.745 -12.633 1.00 20.91 501 THR A N 1
ATOM 1358 C CA . THR A 1 194 ? 15.542 35.577 -13.529 1.00 22.06 501 THR A CA 1
ATOM 1359 C C . THR A 1 194 ? 17.009 35.158 -13.515 1.00 22.71 501 THR A C 1
ATOM 1360 O O . THR A 1 194 ? 17.614 34.997 -12.456 1.00 24.85 501 THR A O 1
ATOM 1364 N N . PRO A 1 195 ? 17.604 34.967 -14.693 1.00 22.05 502 PRO A N 1
ATOM 1365 C CA . PRO A 1 195 ? 19.013 34.576 -14.688 1.00 21.20 502 PRO A CA 1
ATOM 1366 C C . PRO A 1 195 ? 19.901 35.773 -14.357 1.00 20.41 502 PRO A C 1
ATOM 1367 O O . PRO A 1 195 ? 19.472 36.920 -14.447 1.00 19.94 502 PRO A O 1
ATOM 1371 N N . MET A 1 196 ? 21.137 35.496 -13.960 1.00 22.12 503 MET A N 1
ATOM 1372 C CA . MET A 1 196 ? 22.092 36.548 -13.635 1.00 23.47 503 MET A CA 1
ATOM 1373 C C . MET A 1 196 ? 22.553 37.240 -14.914 1.00 25.06 503 MET A C 1
ATOM 1374 O O . MET A 1 196 ? 22.200 36.835 -16.026 1.00 25.83 503 MET A O 1
ATOM 1379 N N . ASN A 1 197 ? 23.353 38.284 -14.748 1.00 25.23 504 ASN A N 1
ATOM 1380 C CA . ASN A 1 197 ? 23.878 39.017 -15.882 1.00 26.10 504 ASN A CA 1
ATOM 1381 C C . ASN A 1 197 ? 25.207 38.387 -16.273 1.00 26.62 504 ASN A C 1
ATOM 1382 O O . ASN A 1 197 ? 25.714 38.594 -17.379 1.00 28.27 504 ASN A O 1
ATOM 1387 N N . THR A 1 198 ? 25.768 37.609 -15.354 1.00 25.70 505 THR A N 1
ATOM 1388 C CA . THR A 1 198 ? 27.050 36.972 -15.589 1.00 24.71 505 THR A CA 1
ATOM 1389 C C . THR A 1 198 ? 27.038 35.464 -15.333 1.00 25.43 505 THR A C 1
ATOM 1390 O O . THR A 1 198 ? 26.415 34.978 -14.381 1.00 26.15 505 THR A O 1
ATOM 1394 N N . ILE A 1 199 ? 27.719 34.735 -16.214 1.00 24.51 506 ILE A N 1
ATOM 1395 C CA . ILE A 1 199 ? 27.850 33.293 -16.100 1.00 23.31 506 ILE A CA 1
ATOM 1396 C C . ILE A 1 199 ? 28.717 33.105 -14.862 1.00 22.32 506 ILE A C 1
ATOM 1397 O O . ILE A 1 199 ? 29.828 33.625 -14.798 1.00 22.68 506 ILE A O 1
ATOM 1402 N N . ARG A 1 200 ? 28.223 32.378 -13.871 1.00 21.38 507 ARG A N 1
ATOM 1403 C CA . ARG A 1 200 ? 29.006 32.193 -12.661 1.00 18.97 507 ARG A CA 1
ATOM 1404 C C . ARG A 1 200 ? 29.063 30.771 -12.143 1.00 18.60 507 ARG A C 1
ATOM 1405 O O . ARG A 1 200 ? 28.035 30.145 -11.881 1.00 16.92 507 ARG A O 1
ATOM 1413 N N . SER A 1 201 ? 30.283 30.271 -11.995 1.00 19.39 508 SER A N 1
ATOM 1414 C CA . SER A 1 201 ? 30.504 28.940 -11.455 1.00 19.75 508 SER A CA 1
ATOM 1415 C C . SER A 1 201 ? 31.414 29.071 -10.248 1.00 18.35 508 SER A C 1
ATOM 1416 O O . SER A 1 201 ? 32.477 29.672 -10.334 1.00 18.70 508 SER A O 1
ATOM 1419 N N . GLY A 1 202 ? 30.985 28.526 -9.120 1.00 17.49 509 GLY A N 1
ATOM 1420 C CA . GLY A 1 202 ? 31.807 28.580 -7.929 1.00 18.73 509 GLY A CA 1
ATOM 1421 C C . GLY A 1 202 ? 31.859 29.952 -7.302 1.00 18.70 509 GLY A C 1
ATOM 1422 O O . GLY A 1 202 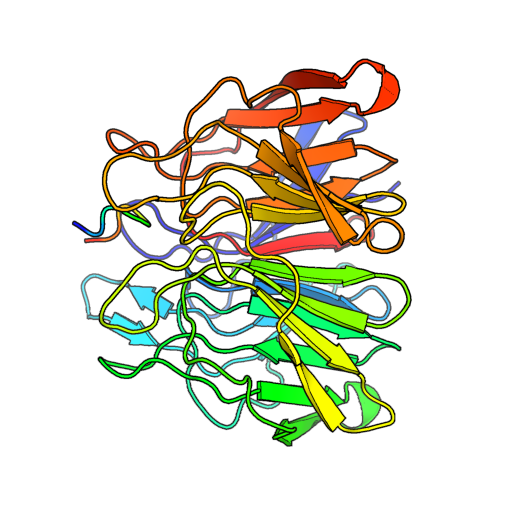? 32.901 30.395 -6.841 1.00 19.32 509 GLY A O 1
ATOM 1423 N N . ALA A 1 203 ? 30.726 30.633 -7.289 1.00 18.68 510 ALA A N 1
ATOM 1424 C CA . ALA A 1 203 ? 30.651 31.955 -6.693 1.00 16.82 510 ALA A CA 1
ATOM 1425 C C . ALA A 1 203 ? 30.199 31.797 -5.257 1.00 16.24 510 ALA A C 1
ATOM 1426 O O . ALA A 1 203 ? 29.701 30.742 -4.866 1.00 15.45 510 ALA A O 1
ATOM 1428 N N . GLY A 1 204 ? 30.387 32.850 -4.470 1.00 16.88 511 GLY A N 1
ATOM 1429 C CA . GLY A 1 204 ? 29.957 32.822 -3.087 1.00 16.43 511 GLY A CA 1
ATOM 1430 C C . GLY A 1 204 ? 28.539 33.346 -3.117 1.00 17.27 511 GLY A C 1
ATOM 1431 O O . GLY A 1 204 ? 28.305 34.468 -3.567 1.00 16.40 511 GLY A O 1
ATOM 1432 N N . VAL A 1 205 ? 27.585 32.536 -2.676 1.00 19.19 512 VAL A N 1
ATOM 1433 C CA . VAL A 1 205 ? 26.195 32.964 -2.692 1.00 20.74 512 VAL A CA 1
ATOM 1434 C C . VAL A 1 205 ? 25.605 33.035 -1.297 1.00 22.24 512 VAL A C 1
ATOM 1435 O O . VAL A 1 205 ? 25.569 32.045 -0.569 1.00 23.94 512 VAL A O 1
ATOM 1439 N N . CYS A 1 206 ? 25.128 34.212 -0.927 1.00 23.02 513 CYS A N 1
ATOM 1440 C CA . CYS A 1 206 ? 24.534 34.377 0.383 1.00 26.48 513 CYS A CA 1
ATOM 1441 C C . CYS A 1 206 ? 23.325 35.292 0.309 1.00 26.47 513 CYS A C 1
ATOM 1442 O O . CYS A 1 206 ? 23.010 35.856 -0.733 1.00 24.01 513 CYS A O 1
ATOM 1445 N N . VAL A 1 207 ? 22.661 35.438 1.448 1.00 28.26 514 VAL A N 1
ATOM 1446 C CA . VAL A 1 207 ? 21.486 36.276 1.559 1.00 28.81 514 VAL A CA 1
ATOM 1447 C C . VAL A 1 207 ? 21.775 37.400 2.527 1.00 30.24 514 VAL A C 1
ATOM 1448 O O . VAL A 1 207 ? 22.387 37.179 3.569 1.00 30.75 514 VAL A O 1
ATOM 1452 N N . LEU A 1 208 ? 21.350 38.605 2.165 1.00 30.64 515 LEU A N 1
ATOM 1453 C CA . LEU A 1 208 ? 21.508 39.771 3.021 1.00 31.46 515 LEU A CA 1
ATOM 1454 C C . LEU A 1 208 ? 20.310 40.667 2.754 1.00 33.17 515 LEU A C 1
ATOM 1455 O O . LEU A 1 208 ? 20.124 41.185 1.648 1.00 31.74 515 LEU A O 1
ATOM 1460 N N . HIS A 1 209 ? 19.493 40.823 3.789 1.00 36.29 516 HIS A N 1
ATOM 1461 C CA . HIS A 1 209 ? 18.265 41.590 3.716 1.00 38.62 516 HIS A CA 1
ATOM 1462 C C . HIS A 1 209 ? 17.333 40.931 2.718 1.00 38.20 516 HIS A C 1
ATOM 1463 O O . HIS A 1 209 ? 17.025 39.747 2.851 1.00 38.67 516 HIS A O 1
ATOM 1470 N N . ASN A 1 210 ? 16.878 41.670 1.723 1.00 36.62 517 ASN A N 1
ATOM 1471 C CA . ASN A 1 210 ? 15.949 41.081 0.782 1.00 36.20 517 ASN A CA 1
ATOM 1472 C C . ASN A 1 210 ? 16.598 40.599 -0.502 1.00 34.84 517 ASN A C 1
ATOM 1473 O O . ASN A 1 210 ? 15.912 40.393 -1.506 1.00 34.61 517 ASN A O 1
ATOM 1478 N N . CYS A 1 211 ? 17.911 40.401 -0.480 1.00 32.72 518 CYS A N 1
ATOM 1479 C CA . CYS A 1 211 ? 18.589 39.968 -1.691 1.00 30.36 518 CYS A CA 1
ATOM 1480 C C . CYS A 1 211 ? 19.500 38.765 -1.571 1.00 27.97 518 CYS A C 1
ATOM 1481 O O . CYS A 1 211 ? 20.055 38.481 -0.509 1.00 26.53 518 CYS A O 1
ATOM 1484 N N . ILE A 1 212 ? 19.630 38.063 -2.693 1.00 25.55 519 ILE A N 1
ATOM 1485 C CA . ILE A 1 212 ? 20.490 36.900 -2.802 1.00 22.97 519 ILE A CA 1
ATOM 1486 C C . ILE A 1 212 ? 21.702 37.448 -3.545 1.00 22.45 519 ILE A C 1
ATOM 1487 O O . ILE A 1 212 ? 21.561 37.985 -4.641 1.00 23.11 519 ILE A O 1
ATOM 1492 N N . TYR A 1 213 ? 22.879 37.340 -2.936 1.00 21.98 520 TYR A N 1
ATOM 1493 C CA . TYR A 1 213 ? 24.109 37.829 -3.541 1.00 20.13 520 TYR A CA 1
ATOM 1494 C C . TYR A 1 213 ? 24.913 36.762 -4.242 1.00 20.85 520 TYR A C 1
ATOM 1495 O O . TYR A 1 213 ? 24.996 35.622 -3.777 1.00 21.43 520 TYR A O 1
ATOM 1504 N N . ALA A 1 214 ? 25.507 37.146 -5.367 1.00 20.93 521 ALA A N 1
ATOM 1505 C CA . ALA A 1 214 ? 26.357 36.249 -6.135 1.00 20.61 521 ALA A CA 1
ATOM 1506 C C . ALA A 1 214 ? 27.657 37.025 -6.292 1.00 20.61 521 ALA A C 1
ATOM 1507 O O . ALA A 1 214 ? 27.685 38.047 -6.983 1.00 21.23 521 ALA A O 1
ATOM 1509 N N . ALA A 1 215 ? 28.718 36.558 -5.630 1.00 20.41 522 ALA A N 1
ATOM 1510 C CA . ALA A 1 215 ? 30.015 37.229 -5.692 1.00 20.43 522 ALA A CA 1
ATOM 1511 C C . ALA A 1 215 ? 31.121 36.382 -6.309 1.00 20.87 522 ALA A C 1
ATOM 1512 O O . ALA A 1 215 ? 31.322 35.226 -5.926 1.00 20.33 522 ALA A O 1
ATOM 1514 N N . GLY A 1 216 ? 31.842 36.977 -7.256 1.00 20.80 523 GLY A N 1
ATOM 1515 C CA . GLY A 1 216 ? 32.930 36.284 -7.916 1.00 20.88 523 GLY A CA 1
ATOM 1516 C C . GLY A 1 216 ? 32.507 35.058 -8.702 1.00 21.63 523 GLY A C 1
ATOM 1517 O O . GLY A 1 216 ? 31.402 34.996 -9.249 1.00 21.64 523 GLY A O 1
ATOM 1518 N N . GLY A 1 217 ? 33.396 34.072 -8.757 1.00 22.73 524 GLY A N 1
ATOM 1519 C CA . GLY A 1 217 ? 33.100 32.854 -9.485 1.00 24.47 524 GLY A CA 1
ATOM 1520 C C . GLY A 1 217 ? 33.884 32.801 -10.776 1.00 24.86 524 GLY A C 1
ATOM 1521 O O . GLY A 1 217 ? 34.795 33.596 -10.981 1.00 25.63 524 GLY A O 1
ATOM 1522 N N . TYR A 1 218 ? 33.526 31.872 -11.652 1.00 25.28 525 TYR A N 1
ATOM 1523 C CA . TYR A 1 218 ? 34.217 31.721 -12.923 1.00 26.25 525 TYR A CA 1
ATOM 1524 C C . TYR A 1 218 ? 33.208 31.719 -14.062 1.00 27.27 525 TYR A C 1
ATOM 1525 O O . TYR A 1 218 ? 32.241 30.964 -14.046 1.00 26.03 525 TYR A O 1
ATOM 1534 N N . ASP A 1 219 ? 33.434 32.576 -15.048 1.00 29.85 526 ASP A N 1
ATOM 1535 C CA . ASP A 1 219 ? 32.528 32.676 -16.185 1.00 33.17 526 ASP A CA 1
ATOM 1536 C C . ASP A 1 219 ? 33.071 31.968 -17.418 1.00 34.04 526 ASP A C 1
ATOM 1537 O O . ASP A 1 219 ? 32.647 32.240 -18.535 1.00 32.85 526 ASP A O 1
ATOM 1542 N N . GLY A 1 220 ? 34.013 31.059 -17.213 1.00 36.44 527 GLY A N 1
ATOM 1543 C CA . GLY A 1 220 ? 34.582 30.340 -18.334 1.00 39.41 527 GLY A CA 1
ATOM 1544 C C . GLY A 1 220 ? 35.764 31.054 -18.964 1.00 41.27 527 GLY A C 1
ATOM 1545 O O . GLY A 1 220 ? 36.442 30.493 -19.818 1.00 43.14 527 GLY A O 1
ATOM 1546 N N . GLN A 1 221 ? 36.022 32.288 -18.545 1.00 42.77 528 GLN A N 1
ATOM 1547 C CA . GLN A 1 221 ? 37.130 33.067 -19.092 1.00 42.75 528 GLN A CA 1
ATOM 1548 C C . GLN A 1 221 ? 38.093 33.568 -18.010 1.00 41.04 528 GLN A C 1
ATOM 1549 O O . GLN A 1 221 ? 39.306 33.503 -18.187 1.00 41.11 528 GLN A O 1
ATOM 1555 N N . ASP A 1 222 ? 37.559 34.060 -16.894 1.00 38.66 529 ASP A N 1
ATOM 1556 C CA . ASP A 1 222 ? 38.403 34.568 -15.820 1.00 36.23 529 ASP A CA 1
ATOM 1557 C C . ASP A 1 222 ? 37.659 34.598 -14.489 1.00 33.42 529 ASP A C 1
ATOM 1558 O O . ASP A 1 222 ? 36.431 34.689 -14.457 1.00 31.69 529 ASP A O 1
ATOM 1563 N N . GLN A 1 223 ? 38.406 34.489 -13.393 1.00 31.24 530 GLN A N 1
ATOM 1564 C CA . GLN A 1 223 ? 37.812 34.551 -12.064 1.00 29.31 530 GLN A CA 1
ATOM 1565 C C . GLN A 1 223 ? 37.197 35.947 -11.962 1.00 28.36 530 GLN A C 1
ATOM 1566 O O . GLN A 1 223 ? 37.774 36.923 -12.429 1.00 26.99 530 GLN A O 1
ATOM 1572 N N . LEU A 1 224 ? 36.025 36.045 -11.351 1.00 28.37 531 LEU A N 1
ATOM 1573 C CA . LEU A 1 224 ? 35.334 37.324 -11.252 1.00 26.71 531 LEU A CA 1
ATOM 1574 C C . LEU A 1 224 ? 35.547 38.077 -9.953 1.00 26.23 531 LEU A C 1
ATOM 1575 O O . LEU A 1 224 ? 35.959 37.505 -8.944 1.00 28.35 531 LEU A O 1
ATOM 1580 N N . ASN A 1 225 ? 35.278 39.375 -9.994 1.00 24.51 532 ASN A N 1
ATOM 1581 C CA . ASN A 1 225 ? 35.369 40.212 -8.806 1.00 22.27 532 ASN A CA 1
ATOM 1582 C C . ASN A 1 225 ? 34.037 40.970 -8.747 1.00 20.96 532 ASN A C 1
ATOM 1583 O O . ASN A 1 225 ? 33.735 41.669 -7.785 1.00 20.80 532 ASN A O 1
ATOM 1588 N N . SER A 1 226 ? 33.230 40.800 -9.791 1.00 19.15 533 SER A N 1
ATOM 1589 C CA . SER A 1 226 ? 31.931 41.446 -9.851 1.00 18.22 533 SER A CA 1
ATOM 1590 C C . SER A 1 226 ? 30.969 40.719 -8.926 1.00 17.80 533 SER A C 1
ATOM 1591 O O . SER A 1 226 ? 31.045 39.501 -8.741 1.00 17.51 533 SER A O 1
ATOM 1594 N N . VAL A 1 227 ? 30.045 41.484 -8.368 1.00 17.61 534 VAL A N 1
ATOM 1595 C CA . VAL A 1 227 ? 29.048 40.964 -7.449 1.00 15.02 534 VAL A CA 1
ATOM 1596 C C . VAL A 1 227 ? 27.667 41.473 -7.839 1.00 16.80 534 VAL A C 1
ATOM 1597 O O . VAL A 1 227 ? 27.487 42.677 -8.052 1.00 17.94 534 VAL A O 1
ATOM 1601 N N . GLU A 1 228 ? 26.693 40.577 -7.951 1.00 17.27 535 GLU A N 1
ATOM 1602 C CA . GLU A 1 228 ? 25.339 41.021 -8.272 1.00 19.91 535 GLU A CA 1
ATOM 1603 C C . GLU A 1 228 ? 24.328 40.449 -7.284 1.00 19.19 535 GLU A C 1
ATOM 1604 O O . GLU A 1 228 ? 24.519 39.363 -6.741 1.00 18.26 535 GLU A O 1
ATOM 1610 N N . ARG A 1 229 ? 23.264 41.197 -7.021 1.00 20.12 536 ARG A N 1
ATOM 1611 C CA . ARG A 1 229 ? 22.249 40.730 -6.083 1.00 21.88 536 ARG A CA 1
ATOM 1612 C C . ARG A 1 229 ? 20.860 40.697 -6.713 1.00 21.34 536 ARG A C 1
ATOM 1613 O O . ARG A 1 229 ? 20.506 41.549 -7.532 1.00 20.14 536 ARG A O 1
ATOM 1621 N N . TYR A 1 230 ? 20.085 39.697 -6.307 1.00 21.74 537 TYR A N 1
ATOM 1622 C CA . TYR A 1 230 ? 18.736 39.477 -6.807 1.00 22.33 537 TYR A CA 1
ATOM 1623 C C . TYR A 1 230 ? 17.699 39.946 -5.804 1.00 22.66 537 TYR A C 1
ATOM 1624 O O . TYR A 1 230 ? 17.752 39.578 -4.637 1.00 22.79 537 TYR A O 1
ATOM 1633 N N . ASP A 1 231 ? 16.758 40.763 -6.259 1.00 24.07 538 ASP A N 1
ATOM 1634 C CA . ASP A 1 231 ? 15.705 41.239 -5.383 1.00 26.94 538 ASP A CA 1
ATOM 1635 C C . ASP A 1 231 ? 14.508 40.324 -5.594 1.00 27.99 538 ASP A C 1
ATOM 1636 O O . ASP A 1 231 ? 13.886 40.344 -6.659 1.00 28.02 538 ASP A O 1
ATOM 1641 N N . VAL A 1 232 ? 14.191 39.518 -4.585 1.00 28.21 539 VAL A N 1
ATOM 1642 C CA . VAL A 1 232 ? 13.077 38.583 -4.684 1.00 28.47 539 VAL A CA 1
ATOM 1643 C C . VAL A 1 232 ? 11.791 39.258 -5.131 1.00 28.90 539 VAL A C 1
ATOM 1644 O O . VAL A 1 232 ? 11.040 38.690 -5.920 1.00 29.45 539 VAL A O 1
ATOM 1648 N N . GLU A 1 233 ? 11.548 40.469 -4.634 1.00 29.04 540 GLU A N 1
ATOM 1649 C CA . GLU A 1 233 ? 10.345 41.220 -4.972 1.00 29.78 540 GLU A CA 1
ATOM 1650 C C . GLU A 1 233 ? 10.316 41.650 -6.425 1.00 28.50 540 GLU A C 1
ATOM 1651 O O . GLU A 1 233 ? 9.450 41.216 -7.186 1.00 29.23 540 GLU A O 1
ATOM 1657 N N . THR A 1 234 ? 11.262 42.504 -6.804 1.00 27.12 541 THR A N 1
ATOM 1658 C CA . THR A 1 234 ? 11.349 43.012 -8.167 1.00 25.45 541 THR A CA 1
ATOM 1659 C C . THR A 1 234 ? 11.828 41.939 -9.133 1.00 26.62 541 THR A C 1
ATOM 1660 O O . THR A 1 234 ? 11.721 42.098 -10.347 1.00 26.44 541 THR A O 1
ATOM 1664 N N . GLU A 1 235 ? 12.373 40.853 -8.598 1.00 27.50 542 GLU A N 1
ATOM 1665 C CA . GLU A 1 235 ? 12.854 39.762 -9.434 1.00 27.82 542 GLU A CA 1
ATOM 1666 C C . GLU A 1 235 ? 13.905 40.170 -10.459 1.00 26.47 542 GLU A C 1
ATOM 1667 O O . GLU A 1 235 ? 13.866 39.721 -11.598 1.00 26.27 542 GLU A O 1
ATOM 1673 N N . THR A 1 236 ? 14.846 41.015 -10.064 1.00 25.44 543 THR A N 1
ATOM 1674 C CA . THR A 1 236 ? 15.887 41.430 -10.987 1.00 24.86 543 THR A CA 1
ATOM 1675 C C . THR A 1 236 ? 17.239 41.412 -10.299 1.00 24.96 543 THR A C 1
ATOM 1676 O O . THR A 1 236 ? 17.331 41.497 -9.072 1.00 25.74 543 THR A O 1
ATOM 1680 N N . TRP A 1 237 ? 18.293 41.293 -11.095 1.00 23.56 544 TRP A N 1
ATOM 1681 C CA . TRP A 1 237 ? 19.635 41.305 -10.547 1.00 21.82 544 TRP A CA 1
ATOM 1682 C C . TRP A 1 237 ? 20.235 42.684 -10.785 1.00 21.56 544 TRP A C 1
ATOM 1683 O O . TRP A 1 237 ? 19.861 43.388 -11.725 1.00 21.59 544 TRP A O 1
ATOM 1694 N N . THR A 1 238 ? 21.165 43.064 -9.919 1.00 20.87 545 THR A N 1
ATOM 1695 C CA . THR A 1 238 ? 21.832 44.353 -10.019 1.00 20.12 545 THR A CA 1
ATOM 1696 C C . THR A 1 238 ? 23.273 44.216 -9.548 1.00 19.35 545 THR A C 1
ATOM 1697 O O . THR A 1 238 ? 23.557 43.549 -8.553 1.00 19.52 545 THR A O 1
ATOM 1701 N N . PHE A 1 239 ? 24.189 44.833 -10.276 1.00 17.68 546 PHE A N 1
ATOM 1702 C CA . PHE A 1 239 ? 25.584 44.778 -9.892 1.00 17.74 546 PHE A CA 1
ATOM 1703 C C . PHE A 1 239 ? 25.811 45.761 -8.751 1.00 17.76 546 PHE A C 1
ATOM 1704 O O . PHE A 1 239 ? 25.222 46.835 -8.741 1.00 18.69 546 PHE A O 1
ATOM 1712 N N . VAL A 1 240 ? 26.638 45.390 -7.778 1.00 18.41 547 VAL A N 1
ATOM 1713 C CA . VAL A 1 240 ? 26.966 46.304 -6.680 1.00 17.54 547 VAL A CA 1
ATOM 1714 C C . VAL A 1 240 ? 28.466 46.564 -6.803 1.00 16.28 547 VAL A C 1
ATOM 1715 O O . VAL A 1 240 ? 29.076 46.240 -7.822 1.00 15.57 547 VAL A O 1
ATOM 1719 N N . ALA A 1 241 ? 29.065 47.150 -5.777 1.00 16.64 548 ALA A N 1
ATOM 1720 C CA . ALA A 1 241 ? 30.496 47.409 -5.825 1.00 16.94 548 ALA A CA 1
ATOM 1721 C C . ALA A 1 241 ? 31.204 46.063 -5.944 1.00 18.37 548 ALA A C 1
ATOM 1722 O O . ALA A 1 241 ? 30.841 45.098 -5.266 1.00 19.70 548 ALA A O 1
ATOM 1724 N N . PRO A 1 242 ? 32.200 45.968 -6.835 1.00 18.74 549 PRO A N 1
ATOM 1725 C CA . PRO A 1 242 ? 32.939 44.713 -7.003 1.00 19.27 549 PRO A CA 1
ATOM 1726 C C . PRO A 1 242 ? 33.946 44.558 -5.867 1.00 20.06 549 PRO A C 1
ATOM 1727 O O . PRO A 1 242 ? 34.347 45.547 -5.254 1.00 21.25 549 PRO A O 1
ATOM 1731 N N . MET A 1 243 ? 34.345 43.324 -5.585 1.00 21.72 550 MET A N 1
ATOM 1732 C CA . MET A 1 243 ? 35.318 43.049 -4.530 1.00 23.43 550 MET A CA 1
ATOM 1733 C C . MET A 1 243 ? 36.667 43.550 -5.032 1.00 25.68 550 MET A C 1
ATOM 1734 O O . MET A 1 243 ? 36.830 43.788 -6.231 1.00 26.16 550 MET A O 1
ATOM 1739 N N . ARG A 1 244 ? 37.630 43.708 -4.126 1.00 28.36 551 ARG A N 1
ATOM 1740 C CA . ARG A 1 244 ? 38.965 44.167 -4.500 1.00 31.07 551 ARG A CA 1
ATOM 1741 C C . ARG A 1 244 ? 39.621 43.122 -5.391 1.00 32.31 551 ARG A C 1
ATOM 1742 O O . ARG A 1 244 ? 40.067 43.416 -6.499 1.00 32.08 551 ARG A O 1
ATOM 1750 N N . HIS A 1 245 ? 39.650 41.890 -4.899 1.00 33.92 552 HIS A N 1
ATOM 1751 C CA . HIS A 1 245 ? 40.258 40.772 -5.612 1.00 34.43 552 HIS A CA 1
ATOM 1752 C C . HIS A 1 245 ? 39.274 39.942 -6.419 1.00 32.19 552 HIS A C 1
ATOM 1753 O O . HIS A 1 245 ? 38.113 39.813 -6.039 1.00 33.30 552 HIS A O 1
ATOM 1760 N N . HIS A 1 246 ? 39.742 39.391 -7.538 1.00 29.28 553 HIS A N 1
ATOM 1761 C CA . HIS A 1 246 ? 38.913 38.508 -8.349 1.00 26.86 553 HIS A CA 1
ATOM 1762 C C . HIS A 1 246 ? 39.048 37.179 -7.625 1.00 25.73 553 HIS A C 1
ATOM 1763 O O . HIS A 1 246 ? 40.121 36.865 -7.116 1.00 26.08 553 HIS A O 1
ATOM 1770 N N . ARG A 1 247 ? 37.987 36.391 -7.558 1.00 24.75 554 ARG A N 1
ATOM 1771 C CA . ARG A 1 247 ? 38.113 35.117 -6.871 1.00 23.83 554 ARG A CA 1
ATOM 1772 C C . ARG A 1 247 ? 36.995 34.125 -7.141 1.00 23.81 554 ARG A C 1
ATOM 1773 O O . ARG A 1 247 ? 35.817 34.470 -7.131 1.00 24.34 554 ARG A O 1
ATOM 1781 N N . SER A 1 248 ? 37.385 32.881 -7.390 1.00 23.50 555 SER A N 1
ATOM 1782 C CA . SER A 1 248 ? 36.430 31.819 -7.655 1.00 22.86 555 SER A CA 1
ATOM 1783 C C . SER A 1 248 ? 36.571 30.753 -6.561 1.00 21.31 555 SER A C 1
ATOM 1784 O O . SER A 1 248 ? 37.594 30.697 -5.881 1.00 20.37 555 SER A O 1
ATOM 1787 N N . ALA A 1 249 ? 35.548 29.915 -6.397 1.00 20.38 556 ALA A N 1
ATOM 1788 C CA . ALA A 1 249 ? 35.545 28.871 -5.368 1.00 20.44 556 ALA A CA 1
ATOM 1789 C C . ALA A 1 249 ? 35.829 29.500 -3.999 1.00 20.77 556 ALA A C 1
ATOM 1790 O O . ALA A 1 249 ? 36.644 28.991 -3.227 1.00 20.33 556 ALA A O 1
ATOM 1792 N N . LEU A 1 250 ? 35.145 30.602 -3.703 1.00 19.66 557 LEU A N 1
ATOM 1793 C CA . LEU A 1 250 ? 35.347 31.315 -2.447 1.00 20.18 557 LEU A CA 1
ATOM 1794 C C . LEU A 1 250 ? 34.344 30.998 -1.349 1.00 21.39 557 LEU A C 1
ATOM 1795 O O . LEU A 1 250 ? 33.187 30.668 -1.616 1.00 23.59 557 LEU A O 1
ATOM 1800 N N . GLY A 1 251 ? 34.798 31.127 -0.105 1.00 20.82 558 GLY A N 1
ATOM 1801 C CA . GLY A 1 251 ? 33.923 30.904 1.026 1.00 18.10 558 GLY A CA 1
ATOM 1802 C C . GLY A 1 251 ? 33.221 32.229 1.233 1.00 17.92 558 GLY A C 1
ATOM 1803 O O . GLY A 1 251 ? 33.803 33.285 0.971 1.00 17.64 558 GLY A O 1
ATOM 1804 N N . ILE A 1 252 ? 31.974 32.186 1.682 1.00 17.22 559 ILE A N 1
ATOM 1805 C CA . ILE A 1 252 ? 31.215 33.403 1.916 1.00 17.44 559 ILE A CA 1
ATOM 1806 C C . ILE A 1 252 ? 30.250 33.203 3.081 1.00 18.02 559 ILE A C 1
ATOM 1807 O O . ILE A 1 252 ? 29.927 32.074 3.452 1.00 18.23 559 ILE A O 1
ATOM 1812 N N . THR A 1 253 ? 29.799 34.299 3.669 1.00 18.97 560 THR A N 1
ATOM 1813 C CA . THR A 1 253 ? 28.865 34.215 4.780 1.00 20.33 560 THR A CA 1
ATOM 1814 C C . THR A 1 253 ? 28.496 35.620 5.233 1.00 21.05 560 THR A C 1
ATOM 1815 O O . THR A 1 253 ? 29.184 36.589 4.909 1.00 22.88 560 THR A O 1
ATOM 1819 N N . VAL A 1 254 ? 27.407 35.727 5.978 1.00 20.35 561 VAL A N 1
ATOM 1820 C CA . VAL A 1 254 ? 26.953 37.013 6.470 1.00 21.83 561 VAL A CA 1
ATOM 1821 C C . VAL A 1 254 ? 27.137 37.119 7.977 1.00 23.50 561 VAL A C 1
ATOM 1822 O O . VAL A 1 254 ? 26.914 36.160 8.711 1.00 24.63 561 VAL A O 1
ATOM 1826 N N . HIS A 1 255 ? 27.553 38.290 8.437 1.00 24.75 562 HIS A N 1
ATOM 1827 C CA . HIS A 1 255 ? 27.739 38.506 9.861 1.00 25.91 562 HIS A CA 1
A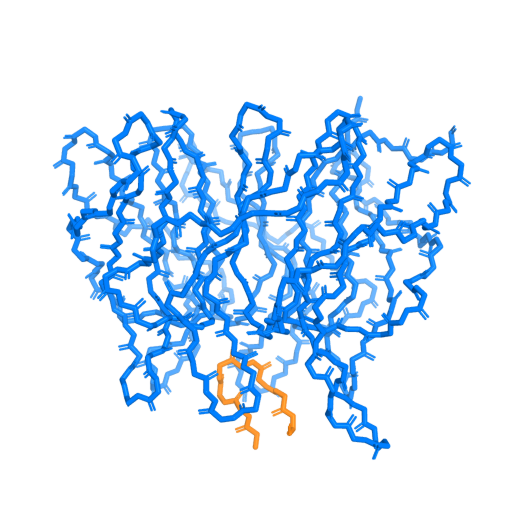TOM 1828 C C . HIS A 1 255 ? 27.515 39.959 10.245 1.00 26.16 562 HIS A C 1
ATOM 1829 O O . HIS A 1 255 ? 28.235 40.864 9.811 1.00 24.98 562 HIS A O 1
ATOM 1836 N N . GLN A 1 256 ? 26.503 40.167 11.074 1.00 26.18 563 GLN A N 1
ATOM 1837 C CA . GLN A 1 256 ? 26.147 41.494 11.530 1.00 26.82 563 GLN A CA 1
ATOM 1838 C C . GLN A 1 256 ? 26.008 42.476 10.365 1.00 25.31 563 GLN A C 1
ATOM 1839 O O . GLN A 1 256 ? 26.702 43.497 10.291 1.00 24.10 563 GLN A O 1
ATOM 1845 N N . GLY A 1 257 ? 25.106 42.127 9.449 1.00 22.87 564 GLY A N 1
ATOM 1846 C CA . GLY A 1 257 ? 24.815 42.963 8.302 1.00 22.72 564 GLY A CA 1
ATOM 1847 C C . GLY A 1 257 ? 25.915 43.153 7.289 1.00 23.14 564 GLY A C 1
ATOM 1848 O O . GLY A 1 257 ? 25.889 44.113 6.524 1.00 23.11 564 GLY A O 1
ATOM 1849 N N . LYS A 1 258 ? 26.881 42.248 7.268 1.00 24.42 565 LYS A N 1
ATOM 1850 C CA . LYS A 1 258 ? 27.971 42.362 6.316 1.00 25.77 565 LYS A CA 1
ATOM 1851 C C . LYS A 1 258 ? 28.289 41.052 5.627 1.00 25.54 565 LYS A C 1
ATOM 1852 O O . LYS A 1 258 ? 28.091 39.976 6.191 1.00 25.26 565 LYS A O 1
ATOM 1858 N N . ILE A 1 259 ? 28.766 41.158 4.392 1.00 25.28 566 ILE A N 1
ATOM 1859 C CA . ILE A 1 259 ? 29.144 39.990 3.615 1.00 25.92 566 ILE A CA 1
ATOM 1860 C C . ILE A 1 259 ? 30.642 39.785 3.816 1.00 24.96 566 ILE A C 1
ATOM 1861 O O . ILE A 1 259 ? 31.418 40.740 3.772 1.00 21.94 566 ILE A O 1
ATOM 1866 N N . TYR A 1 260 ? 31.044 38.545 4.053 1.00 25.21 567 TYR A N 1
ATOM 1867 C CA . TYR A 1 260 ? 32.457 38.247 4.215 1.00 26.41 567 TYR A CA 1
ATOM 1868 C C . TYR A 1 260 ? 32.820 37.186 3.197 1.00 25.78 567 TYR A C 1
ATOM 1869 O O . TYR A 1 260 ? 32.184 36.129 3.135 1.00 25.99 567 TYR A O 1
ATOM 1878 N N . VAL A 1 261 ? 33.824 37.480 2.384 1.00 24.27 568 VAL A N 1
ATOM 1879 C CA . VAL A 1 261 ? 34.296 36.516 1.409 1.00 24.08 568 VAL A CA 1
ATOM 1880 C C . VAL A 1 261 ? 35.704 36.112 1.859 1.00 24.29 568 VAL A C 1
ATOM 1881 O O . VAL A 1 261 ? 36.559 36.970 2.107 1.00 23.97 568 VAL A O 1
ATOM 1885 N N . LEU A 1 262 ? 35.927 34.805 1.994 1.00 23.08 569 LEU A N 1
ATOM 1886 C CA . LEU A 1 262 ? 37.216 34.283 2.427 1.00 21.10 569 LEU A CA 1
ATOM 1887 C C . LEU A 1 262 ? 37.900 33.491 1.322 1.00 20.58 569 LEU A C 1
ATOM 1888 O O . LEU A 1 262 ? 37.290 32.646 0.680 1.00 20.59 569 LEU A O 1
ATOM 1893 N N . GLY A 1 263 ? 39.173 33.786 1.106 1.00 21.04 570 GLY A N 1
ATOM 1894 C CA . GLY A 1 263 ? 39.963 33.081 0.112 1.00 21.49 570 GLY A CA 1
ATOM 1895 C C . GLY A 1 263 ? 39.438 32.941 -1.301 1.00 21.72 570 GLY A C 1
ATOM 1896 O O . GLY A 1 263 ? 38.731 33.809 -1.809 1.00 21.80 570 GLY A O 1
ATOM 1897 N N . GLY A 1 264 ? 39.809 31.830 -1.936 1.00 21.48 571 GLY A N 1
ATOM 1898 C CA . GLY A 1 264 ? 39.396 31.571 -3.298 1.00 21.12 571 GLY A CA 1
ATOM 1899 C C . GLY A 1 264 ? 40.606 31.506 -4.204 1.00 21.45 571 GLY A C 1
ATOM 1900 O O . GLY A 1 264 ? 41.739 31.661 -3.750 1.00 20.67 571 GLY A O 1
ATOM 1901 N N . TYR A 1 265 ? 40.363 31.274 -5.488 1.00 22.45 572 TYR A N 1
ATOM 1902 C CA . TYR A 1 265 ? 41.430 31.186 -6.478 1.00 24.96 572 TYR A CA 1
ATOM 1903 C C . TYR A 1 265 ? 41.208 32.289 -7.509 1.00 27.31 572 TYR A C 1
ATOM 1904 O O . TYR A 1 265 ? 40.085 32.488 -7.981 1.00 27.70 572 TYR A O 1
ATOM 1913 N N . ASP A 1 266 ? 42.270 33.016 -7.849 1.00 29.18 573 ASP A N 1
ATOM 1914 C CA . ASP A 1 266 ? 42.159 34.107 -8.814 1.00 31.55 573 ASP A CA 1
ATOM 1915 C C . ASP A 1 266 ? 42.761 33.754 -10.165 1.00 32.09 573 ASP A C 1
ATOM 1916 O O . ASP A 1 266 ? 42.775 34.576 -11.077 1.00 32.50 573 ASP A O 1
ATOM 1921 N N . GLY A 1 267 ? 43.262 32.530 -10.286 1.00 32.96 574 GLY A N 1
ATOM 1922 C CA . GLY A 1 267 ? 43.861 32.102 -11.535 1.00 33.76 574 GLY A CA 1
ATOM 1923 C C . GLY A 1 267 ? 45.376 32.068 -11.466 1.00 34.27 574 GLY A C 1
ATOM 1924 O O . GLY A 1 267 ? 46.037 31.528 -12.351 1.00 34.47 574 GLY A O 1
ATOM 1925 N N . HIS A 1 268 ? 45.932 32.637 -10.404 1.00 34.07 575 HIS A N 1
ATOM 1926 C CA . HIS A 1 268 ? 47.372 32.676 -10.245 1.00 34.55 575 HIS A CA 1
ATOM 1927 C C . HIS A 1 268 ? 47.796 32.128 -8.897 1.00 34.36 575 HIS A C 1
ATOM 1928 O O . HIS A 1 268 ? 48.823 31.458 -8.788 1.00 35.01 575 HIS A O 1
ATOM 1935 N N . THR A 1 269 ? 47.010 32.425 -7.869 1.00 33.96 576 THR A N 1
ATOM 1936 C CA . THR A 1 269 ? 47.318 31.974 -6.517 1.00 34.65 576 THR A CA 1
ATOM 1937 C C . THR A 1 269 ? 46.065 31.762 -5.678 1.00 34.22 576 THR A C 1
ATOM 1938 O O . THR A 1 269 ? 45.004 32.325 -5.959 1.00 34.81 576 THR A O 1
ATOM 1942 N N . PHE A 1 270 ? 46.196 30.952 -4.636 1.00 33.11 577 PHE A N 1
ATOM 1943 C CA . PHE A 1 270 ? 45.079 30.712 -3.747 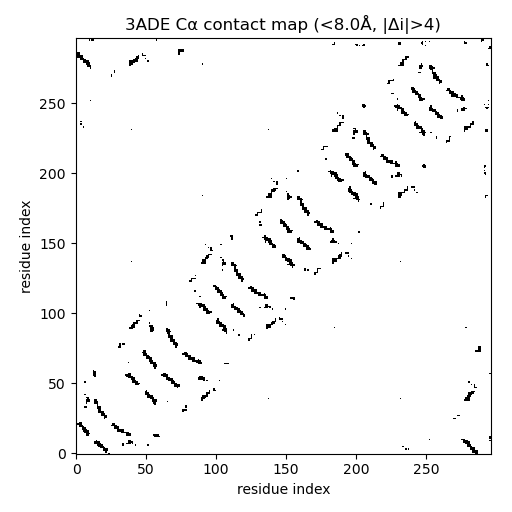1.00 31.77 577 PHE A CA 1
ATOM 1944 C C . PHE A 1 270 ? 45.133 31.826 -2.729 1.00 31.05 577 PHE A C 1
ATOM 1945 O O . PHE A 1 270 ? 46.072 31.916 -1.943 1.00 30.84 577 PHE A O 1
ATOM 1953 N N . LEU A 1 271 ? 44.119 32.684 -2.781 1.00 30.13 578 LEU A N 1
ATOM 1954 C CA . LEU A 1 271 ? 44.003 33.845 -1.910 1.00 28.54 578 LEU A CA 1
ATOM 1955 C C . LEU A 1 271 ? 43.834 33.533 -0.440 1.00 27.83 578 LEU A C 1
ATOM 1956 O O . LEU A 1 271 ? 43.267 32.515 -0.071 1.00 26.95 578 LEU A O 1
ATOM 1961 N N . ASP A 1 272 ? 44.324 34.439 0.397 1.00 29.30 579 ASP A N 1
ATOM 1962 C CA . ASP A 1 272 ? 44.223 34.295 1.845 1.00 30.85 579 ASP A CA 1
ATOM 1963 C C . ASP A 1 272 ? 43.513 35.540 2.379 1.00 30.12 579 ASP A C 1
ATOM 1964 O O . ASP A 1 272 ? 43.167 35.626 3.562 1.00 28.52 579 ASP A O 1
ATOM 1969 N N . SER A 1 273 ? 43.296 36.495 1.476 1.00 29.66 580 SER A N 1
ATOM 1970 C CA . SER A 1 273 ? 42.634 37.753 1.802 1.00 30.37 580 SER A CA 1
ATOM 1971 C C . SER A 1 273 ? 41.164 37.546 2.129 1.00 29.87 580 SER A C 1
ATOM 1972 O O . SER A 1 273 ? 40.492 36.702 1.527 1.00 29.02 580 SER A O 1
ATOM 1975 N N . VAL A 1 274 ? 40.670 38.332 3.079 1.00 28.25 581 VAL A N 1
ATOM 1976 C CA . VAL A 1 274 ? 39.278 38.257 3.485 1.00 27.10 581 VAL A CA 1
ATOM 1977 C C . VAL A 1 274 ? 38.684 39.651 3.346 1.00 28.56 581 VAL A C 1
ATOM 1978 O O . VAL A 1 274 ? 39.109 40.583 4.029 1.00 28.33 581 VAL A O 1
ATOM 1982 N N . GLU A 1 275 ? 37.721 39.792 2.435 1.00 30.31 582 GLU A N 1
ATOM 1983 C CA . GLU A 1 275 ? 37.062 41.075 2.192 1.00 30.70 582 GLU A CA 1
ATOM 1984 C C . GLU A 1 275 ? 35.724 41.161 2.897 1.00 29.76 582 GLU A C 1
ATOM 1985 O O . GLU A 1 275 ? 35.067 40.150 3.138 1.00 29.75 582 GLU A O 1
ATOM 1991 N N . CYS A 1 276 ? 35.313 42.383 3.200 1.00 29.75 583 CYS A N 1
ATOM 1992 C CA . CYS A 1 276 ? 34.056 42.606 3.895 1.00 30.21 583 CYS A CA 1
ATOM 1993 C C . CYS A 1 276 ? 33.182 43.602 3.146 1.00 29.04 583 CYS A C 1
ATOM 1994 O O . CYS A 1 276 ? 33.642 44.676 2.764 1.00 31.86 583 CYS A O 1
ATOM 1997 N N . TYR A 1 277 ? 31.920 43.253 2.937 1.00 27.20 584 TYR A N 1
ATOM 1998 C CA . TYR A 1 277 ? 31.023 44.148 2.228 1.00 25.88 584 TYR A CA 1
ATOM 1999 C C . TYR A 1 277 ? 30.005 44.828 3.132 1.00 25.63 584 TYR A C 1
ATOM 2000 O O . TYR A 1 277 ? 29.298 44.177 3.894 1.00 24.42 584 TYR A O 1
ATOM 2009 N N . ASP A 1 278 ? 29.942 46.150 3.045 1.00 27.08 585 ASP A N 1
ATOM 2010 C CA . ASP A 1 278 ? 28.996 46.916 3.842 1.00 28.49 585 ASP A CA 1
ATOM 2011 C C . ASP A 1 278 ? 27.960 47.534 2.905 1.00 28.13 585 ASP A C 1
ATOM 2012 O O . ASP A 1 278 ? 28.241 48.497 2.198 1.00 28.05 585 ASP A O 1
ATOM 2017 N N . PRO A 1 279 ? 26.741 46.980 2.889 1.00 28.82 586 PRO A N 1
ATOM 2018 C CA . PRO A 1 279 ? 25.680 47.491 2.020 1.00 30.61 586 PRO A CA 1
ATOM 2019 C C . PRO A 1 279 ? 25.401 48.984 2.166 1.00 32.58 586 PRO A C 1
ATOM 2020 O O . PRO A 1 279 ? 25.205 49.683 1.172 1.00 32.85 586 PRO A O 1
ATOM 2024 N N . ASP A 1 280 ? 25.394 49.471 3.400 1.00 34.67 587 ASP A N 1
ATOM 2025 C CA . ASP A 1 280 ? 25.140 50.886 3.657 1.00 36.73 587 ASP A CA 1
ATOM 2026 C C . ASP A 1 280 ? 25.972 51.819 2.777 1.00 35.77 587 ASP A C 1
ATOM 2027 O O . ASP A 1 280 ? 25.441 52.730 2.139 1.00 36.16 587 ASP A O 1
ATOM 2032 N N . SER A 1 281 ? 27.279 51.591 2.754 1.00 33.93 588 SER A N 1
ATOM 2033 C CA . SER A 1 281 ? 28.187 52.408 1.963 1.00 32.26 588 SER A CA 1
ATOM 2034 C C . SER A 1 281 ? 28.579 51.735 0.645 1.00 31.64 588 SER A C 1
ATOM 2035 O O . SER A 1 281 ? 29.365 52.289 -0.128 1.00 30.69 588 SER A O 1
ATOM 2038 N N . ASP A 1 282 ? 28.029 50.545 0.398 1.00 30.76 589 ASP A N 1
ATOM 2039 C CA . ASP A 1 282 ? 28.314 49.782 -0.815 1.00 30.23 589 ASP A CA 1
ATOM 2040 C C . ASP A 1 282 ? 29.815 49.793 -1.126 1.00 29.94 589 ASP A C 1
ATOM 2041 O O . ASP A 1 282 ? 30.246 50.226 -2.198 1.00 28.50 589 ASP A O 1
ATOM 2046 N N . THR A 1 283 ? 30.606 49.309 -0.173 1.00 29.75 590 THR A N 1
ATOM 2047 C CA . THR A 1 283 ? 32.055 49.259 -0.334 1.00 30.21 590 THR A CA 1
ATOM 2048 C C . THR A 1 283 ? 32.670 48.027 0.320 1.00 29.38 590 THR A C 1
ATOM 2049 O O . THR A 1 283 ? 32.153 47.507 1.316 1.00 28.16 590 THR A O 1
ATOM 2053 N N . TRP A 1 284 ? 33.780 47.569 -0.252 1.00 28.76 591 TRP A N 1
ATOM 2054 C CA . TRP A 1 284 ? 34.484 46.405 0.264 1.00 28.11 591 TRP A CA 1
ATOM 2055 C C . TRP A 1 284 ? 35.767 46.836 0.933 1.00 27.93 591 TRP A C 1
ATOM 2056 O O . TRP A 1 284 ? 36.372 47.831 0.549 1.00 26.92 591 TRP A O 1
ATOM 2067 N N . SER A 1 285 ? 36.188 46.064 1.925 1.00 29.60 592 SER A N 1
ATOM 2068 C CA . SER A 1 285 ? 37.409 46.359 2.650 1.00 32.08 592 SER A CA 1
ATOM 2069 C C . SER A 1 285 ? 38.094 45.067 3.020 1.00 33.11 592 SER A C 1
ATOM 2070 O O . SER A 1 285 ? 37.427 44.065 3.252 1.00 32.63 592 SER A O 1
ATOM 2073 N N . GLU A 1 286 ? 39.424 45.086 3.052 1.00 35.66 593 GLU A N 1
ATOM 2074 C CA . GLU A 1 286 ? 40.193 43.909 3.447 1.00 38.47 593 GLU A CA 1
ATOM 2075 C C . GLU A 1 286 ? 40.203 43.971 4.964 1.00 37.70 593 GLU A C 1
ATOM 2076 O O . GLU A 1 286 ? 40.675 44.949 5.544 1.00 36.67 593 GLU A O 1
ATOM 2082 N N . VAL A 1 287 ? 39.676 42.935 5.607 1.00 37.49 594 VAL A N 1
ATOM 2083 C CA . VAL A 1 287 ? 39.601 42.919 7.059 1.00 36.82 594 VAL A CA 1
ATOM 2084 C C . VAL A 1 287 ? 40.609 42.031 7.770 1.00 37.27 594 VAL A C 1
ATOM 2085 O O . VAL A 1 287 ? 40.891 42.232 8.950 1.00 38.97 594 VAL A O 1
ATOM 2089 N N . THR A 1 288 ? 41.154 41.048 7.071 1.00 36.32 595 THR A N 1
ATOM 2090 C CA . THR A 1 288 ? 42.126 40.161 7.687 1.00 36.00 595 THR A CA 1
ATOM 2091 C C . THR A 1 288 ? 42.620 39.186 6.643 1.00 37.61 595 THR A C 1
ATOM 2092 O O . THR A 1 288 ? 42.258 39.283 5.470 1.00 38.96 595 THR A O 1
ATOM 2096 N N . ARG A 1 289 ? 43.465 38.258 7.067 1.00 38.92 596 ARG A N 1
ATOM 2097 C CA . ARG A 1 289 ? 43.984 37.239 6.171 1.00 39.87 596 ARG A CA 1
ATOM 2098 C C . ARG A 1 289 ? 43.880 35.915 6.901 1.00 39.04 596 ARG A C 1
ATOM 2099 O O . ARG A 1 289 ? 44.069 35.857 8.116 1.00 38.94 596 ARG A O 1
ATOM 2107 N N . MET A 1 290 ? 43.541 34.853 6.181 1.00 38.19 597 MET A N 1
ATOM 2108 C CA . MET A 1 290 ? 43.473 33.552 6.820 1.00 36.63 597 MET A CA 1
ATOM 2109 C C . MET A 1 290 ? 44.919 33.149 7.057 1.00 35.33 597 MET A C 1
ATOM 2110 O O . MET A 1 290 ? 45.827 33.651 6.383 1.00 34.89 597 MET A O 1
ATOM 2115 N N . THR A 1 291 ? 45.135 32.252 8.011 1.00 32.65 598 THR A N 1
ATOM 2116 C CA . THR A 1 291 ? 46.478 31.791 8.319 1.00 30.11 598 THR A CA 1
ATOM 2117 C C . THR A 1 291 ? 47.271 31.438 7.054 1.00 29.28 598 THR A C 1
ATOM 2118 O O . THR A 1 291 ? 48.498 31.507 7.050 1.00 27.78 598 THR A O 1
ATOM 2122 N N . SER A 1 292 ? 46.561 31.068 5.988 1.00 29.33 599 SER A N 1
ATOM 2123 C CA . SER A 1 292 ? 47.174 30.718 4.705 1.00 28.38 599 SER A CA 1
ATOM 2124 C C . SER A 1 292 ? 46.114 30.690 3.601 1.00 27.68 599 SER A C 1
ATOM 2125 O O . SER A 1 292 ? 44.938 30.476 3.875 1.00 28.22 599 SER A O 1
ATOM 2128 N N . GLY A 1 293 ? 46.531 30.898 2.356 1.00 27.30 600 GLY A N 1
ATOM 2129 C CA . GLY A 1 293 ? 45.587 30.887 1.248 1.00 27.83 600 GLY A CA 1
ATOM 2130 C C . GLY A 1 293 ? 45.006 29.513 0.966 1.00 28.47 600 GLY A C 1
ATOM 2131 O O . GLY A 1 293 ? 45.616 28.497 1.299 1.00 30.50 600 GLY A O 1
ATOM 2132 N N . ARG A 1 294 ? 43.828 29.474 0.348 1.00 28.32 601 ARG A N 1
ATOM 2133 C CA . ARG A 1 294 ? 43.166 28.207 0.029 1.00 26.88 601 ARG A CA 1
ATOM 2134 C C . ARG A 1 294 ? 41.877 28.484 -0.735 1.00 25.14 601 ARG A C 1
ATOM 2135 O O . ARG A 1 294 ? 41.469 29.635 -0.876 1.00 24.82 601 ARG A O 1
ATOM 2143 N N . SER A 1 295 ? 41.239 27.435 -1.239 1.00 23.22 602 SER A N 1
ATOM 2144 C CA . SER A 1 295 ? 39.982 27.614 -1.949 1.00 23.46 602 SER A CA 1
ATOM 2145 C C . SER A 1 295 ? 38.997 26.526 -1.531 1.00 22.73 602 SER A C 1
ATOM 2146 O O . SER A 1 295 ? 39.339 25.648 -0.744 1.00 22.71 602 SER A O 1
ATOM 2149 N N . GLY A 1 296 ? 37.771 26.607 -2.041 1.00 22.79 603 GLY A N 1
ATOM 2150 C CA . GLY A 1 296 ? 36.748 25.626 -1.716 1.00 23.65 603 GLY A CA 1
ATOM 2151 C C . GLY A 1 296 ? 36.596 25.279 -0.243 1.00 24.77 603 GLY A C 1
ATOM 2152 O O . GLY A 1 296 ? 36.711 24.112 0.140 1.00 25.17 603 GLY A O 1
ATOM 2153 N N . VAL A 1 297 ? 36.330 26.278 0.593 1.00 24.38 604 VAL A N 1
ATOM 2154 C CA . VAL A 1 297 ? 36.162 26.026 2.017 1.00 24.76 604 VAL A CA 1
ATOM 2155 C C . VAL A 1 297 ? 34.714 26.234 2.426 1.00 24.95 604 VAL A C 1
ATOM 2156 O O . VAL A 1 297 ? 34.054 27.142 1.927 1.00 26.70 604 VAL A O 1
ATOM 2160 N N . GLY A 1 298 ? 34.218 25.377 3.315 1.00 24.36 605 GLY A N 1
ATOM 2161 C CA . GLY A 1 298 ? 32.860 25.521 3.807 1.00 21.46 605 GLY A CA 1
ATOM 2162 C C . GLY A 1 298 ? 32.914 26.616 4.856 1.00 21.80 605 GLY A C 1
ATOM 2163 O O . GLY A 1 298 ? 33.849 26.672 5.661 1.00 20.53 605 GLY A O 1
ATOM 2164 N N . VAL A 1 299 ? 31.927 27.500 4.855 1.00 21.94 606 VAL A N 1
ATOM 2165 C CA . VAL A 1 299 ? 31.920 28.592 5.819 1.00 24.16 606 VAL A CA 1
ATOM 2166 C C . VAL A 1 299 ? 30.589 28.718 6.544 1.00 23.69 606 VAL A C 1
ATOM 2167 O O . VAL A 1 299 ? 29.534 28.457 5.970 1.00 25.61 606 VAL A O 1
ATOM 2171 N N . ALA A 1 300 ? 30.639 29.110 7.810 1.00 21.57 607 ALA A N 1
ATOM 2172 C CA . ALA A 1 300 ? 29.416 29.267 8.586 1.00 21.39 607 ALA A CA 1
ATOM 2173 C C . ALA A 1 300 ? 29.670 30.037 9.875 1.00 21.62 607 ALA A C 1
ATOM 2174 O O . ALA A 1 300 ? 30.807 30.167 10.317 1.00 21.01 607 ALA A O 1
ATOM 2176 N N . VAL A 1 301 ? 28.603 30.545 10.478 1.00 23.74 608 VAL A N 1
ATOM 2177 C CA . VAL A 1 301 ? 28.723 31.315 11.709 1.00 26.21 608 VAL A CA 1
ATOM 2178 C C . VAL A 1 301 ? 28.008 30.671 12.887 1.00 27.93 608 VAL A C 1
ATOM 2179 O O . VAL A 1 301 ? 26.886 30.182 12.756 1.00 28.81 608 VAL A O 1
ATOM 2183 N N . THR A 1 302 ? 28.665 30.679 14.041 1.00 29.99 609 THR A N 1
ATOM 2184 C CA . THR A 1 302 ? 28.080 30.116 15.245 1.00 32.59 609 THR A CA 1
ATOM 2185 C C . THR A 1 302 ? 28.839 30.617 16.481 1.00 34.37 609 THR A C 1
ATOM 2186 O O . THR A 1 302 ? 29.809 31.368 16.362 1.00 32.97 609 THR A O 1
ATOM 2190 N N . MET A 1 303 ? 28.372 30.226 17.661 1.00 38.31 610 MET A N 1
ATOM 2191 C CA . MET A 1 303 ? 28.984 30.639 18.923 1.00 42.44 610 MET A CA 1
ATOM 2192 C C . MET A 1 303 ? 30.454 30.268 18.959 1.00 44.15 610 MET A C 1
ATOM 2193 O O . MET A 1 303 ? 30.874 29.334 18.283 1.00 43.25 610 MET A O 1
ATOM 2198 N N . GLU A 1 304 ? 31.237 30.992 19.751 1.00 47.09 611 GLU A N 1
ATOM 2199 C CA . GLU A 1 304 ? 32.655 30.688 19.860 1.00 50.99 611 GLU A CA 1
ATOM 2200 C C . GLU A 1 304 ? 32.849 29.444 20.734 1.00 52.88 611 GLU A C 1
ATOM 2201 O O . GLU A 1 304 ? 32.039 29.166 21.621 1.00 52.76 611 GLU A O 1
ATOM 2207 N N . PRO A 1 305 ? 33.930 28.680 20.490 1.00 54.47 612 PRO A N 1
ATOM 2208 C CA . PRO A 1 305 ? 34.267 27.450 21.218 1.00 56.38 612 PRO A CA 1
ATOM 2209 C C . PRO A 1 305 ? 34.440 27.529 22.737 1.00 58.96 612 PRO A C 1
ATOM 2210 O O . PRO A 1 305 ? 34.358 28.606 23.331 1.00 58.80 612 PRO A O 1
ATOM 2214 N N . CYS A 1 306 ? 34.676 26.359 23.339 1.00 62.12 613 CYS A N 1
ATOM 2215 C CA . CYS A 1 306 ? 34.857 26.180 24.785 1.00 64.87 613 CYS A CA 1
ATOM 2216 C C . CYS A 1 306 ? 33.658 26.643 25.598 1.00 65.23 613 CYS A C 1
ATOM 2217 O O . CYS A 1 306 ? 32.919 25.767 26.092 1.00 65.73 613 CYS A O 1
ATOM 2220 N N . VAL B 2 3 ? 44.801 21.811 -14.347 1.00 39.17 348 VAL B N 1
ATOM 2221 C CA . VAL B 2 3 ? 44.290 22.727 -13.277 1.00 40.33 348 VAL B CA 1
ATOM 2222 C C . VAL B 2 3 ? 42.845 23.141 -13.578 1.00 40.54 348 VAL B C 1
ATOM 2223 O O . VAL B 2 3 ? 42.519 23.453 -14.724 1.00 40.61 348 VAL B O 1
ATOM 2227 N N . ASP B 2 4 ? 41.987 23.140 -12.555 1.00 39.93 349 ASP B N 1
ATOM 2228 C CA . ASP B 2 4 ? 40.583 23.531 -12.720 1.00 39.19 349 ASP B CA 1
ATOM 2229 C C . ASP B 2 4 ? 40.431 25.043 -12.564 1.00 37.88 349 ASP B C 1
ATOM 2230 O O . ASP B 2 4 ? 40.534 25.574 -11.464 1.00 38.48 349 ASP B O 1
ATOM 2235 N N . PRO B 2 5 ? 40.147 25.750 -13.665 1.00 36.22 350 PRO B N 1
ATOM 2236 C CA . PRO B 2 5 ? 39.987 27.206 -13.656 1.00 35.35 350 PRO B CA 1
ATOM 2237 C C . PRO B 2 5 ? 39.085 27.736 -12.549 1.00 35.19 350 PRO B C 1
ATOM 2238 O O . PRO B 2 5 ? 39.364 28.775 -11.946 1.00 34.51 350 PRO B O 1
ATOM 2242 N N . SER B 2 6 ? 38.003 27.016 -12.283 1.00 34.63 351 SER B N 1
ATOM 2243 C CA . SER B 2 6 ? 37.042 27.442 -11.285 1.00 35.28 351 SER B CA 1
ATOM 2244 C C . SER B 2 6 ? 37.503 27.304 -9.842 1.00 34.79 351 SER B C 1
ATOM 2245 O O . SER B 2 6 ? 37.111 28.096 -8.986 1.00 34.40 351 SER B O 1
ATOM 2248 N N . THR B 2 7 ? 38.341 26.313 -9.566 1.00 33.51 352 THR B N 1
ATOM 2249 C CA . THR B 2 7 ? 38.790 26.101 -8.197 1.00 32.79 352 THR B CA 1
ATOM 2250 C C . THR B 2 7 ? 40.297 26.156 -8.002 1.00 31.74 352 THR B C 1
ATOM 2251 O O . THR B 2 7 ? 40.780 26.387 -6.891 1.00 31.00 352 THR B O 1
ATOM 2255 N N . GLY B 2 8 ? 41.033 25.939 -9.083 1.00 30.98 353 GLY B N 1
ATOM 2256 C CA . GLY B 2 8 ? 42.477 25.946 -9.000 1.00 30.44 353 GLY B CA 1
ATOM 2257 C C . GLY B 2 8 ? 42.993 24.584 -8.563 1.00 31.56 353 GLY B C 1
ATOM 2258 O O . GLY B 2 8 ? 44.193 24.411 -8.349 1.00 32.20 353 GLY B O 1
ATOM 2259 N N . GLU B 2 9 ? 42.100 23.608 -8.421 1.00 30.49 354 GLU B N 1
ATOM 2260 C CA . GLU B 2 9 ? 42.532 22.281 -8.016 1.00 29.97 354 GLU B CA 1
ATOM 2261 C C . GLU B 2 9 ? 43.194 21.515 -9.151 1.00 31.92 354 GLU B C 1
ATOM 2262 O O . GLU B 2 9 ? 42.800 21.627 -10.315 1.00 30.53 354 GLU B O 1
ATOM 2268 N N . LEU B 2 10 ? 44.211 20.737 -8.792 1.00 34.73 355 LEU B N 1
ATOM 2269 C CA . LEU B 2 10 ? 44.967 19.932 -9.749 1.00 37.50 355 LEU B CA 1
ATOM 2270 C C . LEU B 2 10 ? 44.154 18.749 -10.281 1.00 38.61 355 LEU B C 1
ATOM 2271 O O . LEU B 2 10 ? 43.106 18.429 -9.673 1.00 39.50 355 LEU B O 1
#

Radius of gyration: 16.95 Å; Cα contacts (8 Å, |Δi|>4): 973; chains: 2; bounding box: 43×43×46 Å

Organism: Mus musculus (NCBI:txid10090)

Foldseek 3Di:
DKWKWWAWFDDPWIFQWIKIADLVVGDMDTFDGHPAGFFLWAWEDFPQKIKTAWGWGGHPVHIDTFQWIWIAHLAVRDIHTADGHPAGFHNWEWEDAPRKIKIAWHDDDLATFQWMWIADVVVRDIDTFAGHPARFHLWYWEADPRKIKTAWGDRNPATFQWIWIADVVVSDIGTADGHPARFGQFHWYDADQWIKTAWHDRPPWTAQWMWIAGPVVRDIDIFDGEPARFGQWEWDDDPRKIKTAWHDGPPDTFQWIWIAHPVVRDIDTSHGHPDGGGRIHMYMGHHHD/DDPVPPDD

GO terms:
  GO:0005884 actin filament (C, IDA)
  GO:0034599 cellular response to oxidative stress (P, IDA)
  GO:0005737 cytoplasm (C, IDA)
  GO:0016234 inclusion body (C, IDA)
  GO:0010506 regulation of autophagy (P, IDA)
  GO:0031463 Cul3-RING ubiquitin ligase complex (C, IDA)
  GO:0016567 protein ubiquitination (P, IDA)
  GO:0006511 ubiquitin-dependent protein catabolic process (P, IDA)
  GO:0005737 cytoplasm (C, EXP)
  GO:0005515 protein binding (F, IPI)
  GO:0005783 endoplasmic reticulum (C, IDA)
  GO:0071353 cellular response to interleukin-4 (P, IDA)
  GO:0001701 in utero embryonic development (P, IMP)
  GO:0045604 regulation of epidermal cell differentiation (P, IMP)
  GO:0006355 regulation of DNA-templated transcription (P, IMP)
  GO:0005737 cytoplasm (C, IPI)
  GO:0042802 identical protein binding (F, IPI)
  GO:0042802 identical protein binding (F, IMP)
  GO:0032991 protein-containing complex (C, IMP)
  GO:0097718 disordered domain specific binding (F, IPI)

Sequence (297 aa):
GRLIYTAGGYFRQSLSYLEAYNPSNGSWLRLADLQVPRSGLAGCVVGGLLYAVGGRNNSPDGNTDSSALDCYNPMTNQWSPCASMSVPRNRIGVGVIDGHIYAVGGSHGCIHHSSVERYEPERDEWHLVAPMLTRRIGVGVAVLNRLLYAVGGFDGTNRLNSAECYYPERNEWRMITPMNTIRSGAGVCVLHNCIYAAGGYDGQDQLNSVERYDVETETWTFVAPMRHHRSALGITVHQGKIYVLGGYDGHTFLDSVECYDPDSDTWSEVTRMTSGRSGVGVAVTMEPCVDPSTGEL